Protein AF-A0A3D5L0U4-F1 (afdb_monomer_lite)

Foldseek 3Di:
DDDDDDDDDDDDDDDDDDDDDDDDDDDDDDDDDDDDDDDDDDDDDDDDDDDDDDDDDDDDDDDDDDDDDDDDDDDDDDDDDDDDDDDDDDDDDDDDDDDDDDDDDDYDDDYDDDDVCVVVVVVVVVVVVVVVVVVVVVVVPPPDPDDDDDDDDDDDDDDDDDDDDDDDDPDDDDDDDPDPPWDFPFAPDDDPDDDDPPDDRTDTDCPVVVVVVVVVVVVVVVVVVVVVVVVVVVVVVVVVVVVCVVVVVPPVSVVVVVVVVVVVVVVVVVVVVVVVVVVVVVVVVVVVVVVVVVQLVVLVVQLVVLVVQLVVLVVVLVVLVVVVVVVVVPDDDDDRPVVVSVVSNVVSVVSNVVSVVSNVVD

Radius of gyration: 84.46 Å; chains: 1; bounding box: 201×117×206 Å

Secondary structure (DSSP, 8-state):
----------------PPP-----------------------------------------------------------------------------------------------SHHHHHHHHHHHHHHHHHHHHHHHTT---------PPP-----------------S-------SSSSPPEEEE---TT----TT---EEE--HHHHHHHHHHHHHHHHHHHHHHHHHHHHHHHHHHHHHHHHTT--HHHHHHHHHHHHHHHHHHHHHHHHHHHHHHHHHHHHHHHHHHHHHHHHHHHHHHHHHHHHHHHHHHHHHHHHHHHHHTTS-S-----HHHHHHHHHHHHHHHHHHHHHHHT-

Sequence (362 aa):
MAEEHLPEEDDSRVNQDPATASENGSENAPAGNPAPDKKEEDRDSKAGAKEKAEDHLPEAEMDKENPETSSPETGIEISKVQDPLTDKTEAGEDPEKAERKKKETKRRKKKRRRRVARVIALLLVLCVAAYAWKTYQTRQNAVTVEYLPATAQTQDITTTDTFTGTIAAVDSQSVMSAVSGATVTEVDVAEGDMVEEGDVIAKLDTSDVEDSIKQLQLQMSTTAASNNLSIESAQANYDDLVNDIADGLNSTVNNALSSIGSAFQSLLQAQTNYNNEVLLNNDANSDTISSAISQVESAYQQTQSAAMQLQNAYDNKEDAIYQYEKNLKDDETYDFDSLSYDQQIASAQMSYDNAETAYNEA

pLDDT: mean 70.49, std 24.87, range [25.38, 97.19]

Structure (mmCIF, N/CA/C/O backbone):
data_AF-A0A3D5L0U4-F1
#
_entry.id   AF-A0A3D5L0U4-F1
#
loop_
_atom_site.group_PDB
_atom_site.id
_atom_site.type_symbol
_atom_site.label_atom_id
_atom_site.label_alt_id
_atom_site.label_comp_id
_atom_site.label_asym_id
_atom_site.label_entity_id
_atom_site.label_seq_id
_atom_site.pdbx_PDB_ins_code
_atom_site.Cartn_x
_atom_site.Cartn_y
_atom_site.Cartn_z
_atom_site.occupancy
_atom_site.B_iso_or_equiv
_atom_site.auth_seq_id
_atom_site.auth_comp_id
_atom_site.auth_asym_id
_atom_site.auth_atom_id
_atom_site.pdbx_PDB_model_num
ATOM 1 N N . MET A 1 1 ? -36.583 -48.853 1.342 1.00 47.31 1 MET A N 1
ATOM 2 C CA . MET A 1 1 ? -36.472 -49.740 0.158 1.00 47.31 1 MET A CA 1
ATOM 3 C C . MET A 1 1 ? -35.766 -48.992 -0.972 1.00 47.31 1 MET A C 1
ATOM 5 O O . MET A 1 1 ? -36.433 -48.343 -1.766 1.00 47.31 1 MET A O 1
ATOM 9 N N . ALA A 1 2 ? -34.441 -48.982 -1.056 1.00 44.56 2 ALA A N 1
ATOM 10 C CA . ALA A 1 2 ? -33.417 -49.464 -0.115 1.00 44.56 2 ALA A CA 1
ATOM 11 C C . ALA A 1 2 ? -32.323 -48.359 -0.013 1.00 44.56 2 ALA A C 1
ATOM 13 O O . ALA A 1 2 ? -32.275 -47.518 -0.907 1.00 44.56 2 ALA A O 1
ATOM 14 N N . GLU A 1 3 ? -31.538 -48.153 1.051 1.00 42.22 3 GLU A N 1
ATOM 15 C CA . GLU A 1 3 ? -31.072 -49.032 2.147 1.00 42.22 3 GLU A CA 1
ATOM 16 C C . GLU A 1 3 ? -29.936 -49.987 1.725 1.00 42.22 3 GLU A C 1
ATOM 18 O O . GLU A 1 3 ? -29.931 -50.442 0.586 1.00 42.22 3 GLU A O 1
ATOM 23 N N . GLU A 1 4 ? -28.988 -50.242 2.644 1.00 44.31 4 GLU A N 1
ATOM 24 C CA . GLU A 1 4 ? -27.653 -50.861 2.433 1.00 44.31 4 GLU A CA 1
ATOM 25 C C . GLU A 1 4 ? -26.639 -50.031 1.596 1.00 44.31 4 GLU A C 1
ATOM 27 O O . GLU A 1 4 ? -27.003 -49.394 0.614 1.00 44.31 4 GLU A O 1
ATOM 32 N N . HIS A 1 5 ? -25.336 -49.969 1.922 1.00 53.44 5 HIS A N 1
ATOM 33 C CA . HIS A 1 5 ? -24.593 -50.380 3.136 1.00 53.44 5 HIS A CA 1
ATOM 34 C C . HIS A 1 5 ? -23.292 -49.544 3.260 1.00 53.44 5 HIS A C 1
ATOM 36 O O . HIS A 1 5 ? -22.744 -49.130 2.237 1.00 53.44 5 HIS A O 1
ATOM 42 N N . LEU A 1 6 ? -22.761 -49.339 4.474 1.00 48.00 6 LEU A N 1
ATOM 43 C CA . LEU A 1 6 ? -21.368 -48.898 4.696 1.00 48.00 6 LEU A CA 1
ATOM 44 C C . LEU A 1 6 ? -20.501 -50.102 5.108 1.00 48.00 6 LEU A C 1
ATOM 46 O O . LEU A 1 6 ? -21.023 -51.004 5.757 1.00 48.00 6 LEU A O 1
ATOM 50 N N . PRO A 1 7 ? -19.188 -50.103 4.824 1.00 59.75 7 PRO A N 1
ATOM 51 C CA . PRO A 1 7 ? -18.205 -50.864 5.587 1.00 59.75 7 PRO A CA 1
ATOM 52 C C . PRO A 1 7 ? -17.598 -50.016 6.725 1.00 59.75 7 PRO A C 1
ATOM 54 O O . PRO A 1 7 ? -17.309 -48.833 6.535 1.00 59.75 7 PRO A O 1
ATOM 57 N N . GLU A 1 8 ? -17.381 -50.636 7.885 1.00 47.97 8 GLU A N 1
ATOM 58 C CA . GLU A 1 8 ? -16.616 -50.095 9.024 1.00 47.97 8 GLU A CA 1
ATOM 59 C C . GLU A 1 8 ? -15.200 -50.725 9.093 1.00 47.97 8 GLU A C 1
ATOM 61 O O . GLU A 1 8 ? -14.826 -51.501 8.212 1.00 47.97 8 GLU A O 1
ATOM 66 N N . GLU A 1 9 ? -14.460 -50.416 10.170 1.00 46.97 9 GLU A N 1
ATOM 67 C CA . GLU A 1 9 ? -13.147 -50.972 10.579 1.00 46.97 9 GLU A CA 1
ATOM 68 C C . GLU A 1 9 ? -11.916 -50.488 9.755 1.00 46.97 9 GLU A C 1
ATOM 70 O O . GLU A 1 9 ? -12.025 -50.117 8.588 1.00 46.97 9 GLU A O 1
ATOM 75 N N . ASP A 1 10 ? -10.701 -50.368 10.314 1.00 42.03 10 ASP A N 1
ATOM 76 C CA . ASP A 1 10 ? -10.188 -50.833 11.622 1.00 42.03 10 ASP A CA 1
ATOM 77 C C . ASP A 1 10 ? -9.279 -49.791 12.344 1.00 42.03 10 ASP A C 1
ATOM 79 O O . ASP A 1 10 ? -8.873 -48.771 11.783 1.00 42.03 10 ASP A O 1
ATOM 83 N N . ASP A 1 11 ? -8.991 -50.059 13.619 1.00 41.97 11 ASP A N 1
ATOM 84 C CA . ASP A 1 11 ? -8.330 -49.246 14.650 1.00 41.97 11 ASP A CA 1
ATOM 85 C C . ASP A 1 11 ? -6.783 -49.243 14.569 1.00 41.97 11 ASP A C 1
ATOM 87 O O . ASP A 1 11 ? -6.137 -50.288 14.476 1.00 41.97 11 ASP A O 1
ATOM 91 N N . SER A 1 12 ? -6.146 -48.072 14.732 1.00 41.09 12 SER A N 1
ATOM 92 C CA . SER A 1 12 ? -4.729 -48.012 15.132 1.00 41.09 12 SER A CA 1
ATOM 93 C C . SER A 1 12 ? -4.405 -46.818 16.043 1.00 41.09 12 SER A C 1
ATOM 95 O O . SER A 1 12 ? -4.288 -45.673 15.602 1.00 41.09 12 SER A O 1
ATOM 97 N N . ARG A 1 13 ? -4.207 -47.117 17.331 1.00 38.31 13 ARG A N 1
ATOM 98 C CA . ARG A 1 13 ? -3.875 -46.178 18.419 1.00 38.31 13 ARG A CA 1
ATOM 99 C C . ARG A 1 13 ? -2.493 -45.525 18.273 1.00 38.31 13 ARG A C 1
ATOM 101 O O . ARG A 1 13 ? -1.498 -46.233 18.136 1.00 38.31 13 ARG A O 1
ATOM 108 N N . VAL A 1 14 ? -2.408 -44.224 18.561 1.00 43.22 14 VAL A N 1
ATOM 109 C CA . VAL A 1 14 ? -1.256 -43.621 19.264 1.00 43.22 14 VAL A CA 1
ATOM 110 C C . VAL A 1 14 ? -1.798 -42.690 20.351 1.00 43.22 14 VAL A C 1
ATOM 112 O O . VAL A 1 14 ? -2.666 -41.868 20.078 1.00 43.22 14 VAL A O 1
ATOM 115 N N . ASN A 1 15 ? -1.302 -42.839 21.582 1.00 36.34 15 ASN A N 1
ATOM 116 C CA . ASN A 1 15 ? -1.723 -42.068 22.755 1.00 36.34 15 ASN A CA 1
ATOM 117 C C . ASN A 1 15 ? -0.558 -41.214 23.274 1.00 36.34 15 ASN A C 1
ATOM 119 O O . ASN A 1 15 ? 0.564 -41.719 23.364 1.00 36.34 15 ASN A O 1
ATOM 123 N N . GLN A 1 16 ? -0.821 -39.964 23.661 1.00 37.22 16 GLN A N 1
ATOM 124 C CA . GLN A 1 16 ? 0.048 -39.201 24.562 1.00 37.22 16 GLN A CA 1
ATOM 125 C C . GLN A 1 16 ? -0.745 -38.078 25.245 1.00 37.22 16 GLN A C 1
ATOM 127 O O . GLN A 1 16 ? -1.605 -37.451 24.629 1.00 37.22 16 GLN A O 1
ATOM 132 N N . ASP A 1 17 ? -0.500 -37.900 26.541 1.00 40.31 17 ASP A N 1
ATOM 133 C CA . ASP A 1 17 ? -1.486 -37.349 27.477 1.00 40.31 17 ASP A CA 1
ATOM 134 C C . ASP A 1 17 ? -1.364 -35.825 27.716 1.00 40.31 17 ASP A C 1
ATOM 136 O O . ASP A 1 17 ? -0.275 -35.257 27.583 1.00 40.31 17 ASP A O 1
ATOM 140 N N . PRO A 1 18 ? -2.454 -35.140 28.118 1.00 47.72 18 PRO A N 1
ATOM 141 C CA . PRO A 1 18 ? -2.420 -33.731 28.507 1.00 47.72 18 PRO A CA 1
ATOM 142 C C . PRO A 1 18 ? -1.922 -33.538 29.952 1.00 47.72 18 PRO A C 1
ATOM 144 O O . PRO A 1 18 ? -2.371 -34.220 30.874 1.00 47.72 18 PRO A O 1
ATOM 147 N N . ALA A 1 19 ? -1.054 -32.546 30.170 1.00 36.06 19 ALA A N 1
ATOM 148 C CA . ALA A 1 19 ? -0.626 -32.102 31.501 1.00 36.06 19 ALA A CA 1
ATOM 149 C C . ALA A 1 19 ? -1.391 -30.840 31.953 1.00 36.06 19 ALA A C 1
ATOM 151 O O . ALA A 1 19 ? -1.769 -30.005 31.132 1.00 36.06 19 ALA A O 1
ATOM 152 N N . THR A 1 20 ? -1.624 -30.703 33.260 1.00 37.00 20 THR A N 1
ATOM 153 C CA . THR A 1 20 ? -2.495 -29.682 33.875 1.00 37.00 20 THR A CA 1
ATOM 154 C C . THR A 1 20 ? -1.816 -28.978 35.062 1.00 37.00 20 THR A C 1
ATOM 156 O O . THR A 1 20 ? -0.781 -29.446 35.530 1.00 37.00 20 THR A O 1
ATOM 159 N N . ALA A 1 21 ? -2.463 -27.919 35.590 1.00 35.53 21 ALA A N 1
ATOM 160 C CA . ALA A 1 21 ? -2.143 -27.223 36.857 1.00 35.53 21 ALA A CA 1
ATOM 161 C C . ALA A 1 21 ? -0.827 -26.390 36.882 1.00 35.53 21 ALA A C 1
ATOM 163 O O . ALA A 1 21 ? 0.104 -26.677 36.141 1.00 35.53 21 ALA A O 1
ATOM 164 N N . SER A 1 22 ? -0.664 -25.340 37.709 1.00 31.95 22 SER A N 1
ATOM 165 C CA . SER A 1 22 ? -1.591 -24.532 38.544 1.00 31.95 22 SER A CA 1
ATOM 166 C C . SER A 1 22 ? -0.882 -23.212 38.963 1.00 31.95 22 SER A C 1
ATOM 168 O O . SER A 1 22 ? 0.236 -22.962 38.527 1.00 31.95 22 SER A O 1
ATOM 170 N N . GLU A 1 23 ? -1.511 -22.445 39.864 1.00 35.22 23 GLU A N 1
ATOM 171 C CA . GLU A 1 23 ? -1.044 -21.239 40.586 1.00 35.22 23 GLU A CA 1
ATOM 172 C C . GLU A 1 23 ? -1.161 -19.922 39.785 1.00 35.22 23 GLU A C 1
ATOM 174 O O . GLU A 1 23 ? -0.467 -19.720 38.797 1.00 35.22 23 GLU A O 1
ATOM 179 N N . ASN A 1 24 ? -2.119 -19.012 40.028 1.00 33.34 24 ASN A N 1
ATOM 180 C CA . ASN A 1 24 ? -2.795 -18.491 41.239 1.00 33.34 24 ASN A CA 1
ATOM 181 C C . ASN A 1 24 ? -1.965 -17.441 42.004 1.00 33.34 24 ASN A C 1
ATOM 183 O O . ASN A 1 24 ? -0.945 -17.757 42.606 1.00 33.34 24 ASN A O 1
ATOM 187 N N . GLY A 1 25 ? -2.449 -16.196 42.013 1.00 31.56 25 GLY A N 1
ATOM 188 C CA . GLY A 1 25 ? -1.843 -15.062 42.710 1.00 31.56 25 GLY A CA 1
ATOM 189 C C . GLY A 1 25 ? -2.821 -13.888 42.762 1.00 31.56 25 GLY A C 1
ATOM 190 O O . GLY A 1 25 ? -3.223 -13.370 41.724 1.00 31.56 25 GLY A O 1
ATOM 191 N N . SER A 1 26 ? -3.235 -13.501 43.968 1.00 32.81 26 SER A N 1
ATOM 192 C CA . SER A 1 26 ? -4.257 -12.478 44.215 1.00 32.81 26 SER A CA 1
ATOM 193 C C . SER A 1 26 ? -3.700 -11.314 45.027 1.00 32.81 26 SER A C 1
ATOM 195 O O . SER A 1 26 ? -3.088 -11.553 46.065 1.00 32.81 26 SER A O 1
ATOM 197 N N . GLU A 1 27 ? -4.029 -10.080 44.653 1.00 37.91 27 GLU A N 1
ATOM 198 C CA . GLU A 1 27 ? -3.932 -8.912 45.538 1.00 37.91 27 GLU A CA 1
ATOM 199 C C . GLU A 1 27 ? -5.064 -7.918 45.220 1.00 37.91 27 GLU A C 1
ATOM 201 O O . GLU A 1 27 ? -5.643 -7.968 44.133 1.00 37.91 27 GLU A O 1
ATOM 206 N N . ASN A 1 28 ? -5.482 -7.110 46.203 1.00 34.72 28 ASN A N 1
ATOM 207 C CA . ASN A 1 28 ? -6.853 -6.587 46.250 1.00 34.72 28 ASN A CA 1
ATOM 208 C C . ASN A 1 28 ? -6.974 -5.176 46.867 1.00 34.72 28 ASN A C 1
ATOM 210 O O . ASN A 1 28 ? -6.581 -4.986 48.016 1.00 34.72 28 ASN A O 1
ATOM 214 N N . ALA A 1 29 ? -7.668 -4.273 46.151 1.00 32.16 29 ALA A N 1
ATOM 215 C CA . ALA A 1 29 ? -8.272 -3.015 46.640 1.00 32.16 29 ALA A CA 1
ATOM 216 C C . ALA A 1 29 ? -7.294 -1.918 47.170 1.00 32.16 29 ALA A C 1
ATOM 218 O O . ALA A 1 29 ? -6.096 -2.175 47.280 1.00 32.16 29 ALA A O 1
ATOM 219 N N . PRO A 1 30 ? -7.754 -0.683 47.512 1.00 50.69 30 PRO A N 1
ATOM 220 C CA . PRO A 1 30 ? -9.106 -0.108 47.409 1.00 50.69 30 PRO A CA 1
ATOM 221 C C . PRO A 1 30 ? -9.201 1.230 46.621 1.00 50.69 30 PRO A C 1
ATOM 223 O O . PRO A 1 30 ? -8.249 1.689 45.999 1.00 50.69 30 PRO A O 1
ATOM 226 N N . ALA A 1 31 ? -10.396 1.836 46.626 1.00 33.94 31 ALA A N 1
ATOM 227 C CA . ALA A 1 31 ? -10.808 2.968 45.782 1.00 33.94 31 ALA A CA 1
ATOM 228 C C . ALA A 1 31 ? -10.547 4.384 46.359 1.00 33.94 31 ALA A C 1
ATOM 230 O O . ALA A 1 31 ? -10.272 4.552 47.546 1.00 33.94 31 ALA A O 1
ATOM 231 N N . GLY A 1 32 ? -10.748 5.414 45.519 1.00 30.28 32 GLY A N 1
ATOM 232 C CA . GLY A 1 32 ? -10.815 6.832 45.905 1.00 30.28 32 GLY A CA 1
ATOM 233 C C . GLY A 1 32 ? -11.612 7.685 44.898 1.00 30.28 32 GLY A C 1
ATOM 234 O O . GLY A 1 32 ? -11.304 7.688 43.713 1.00 30.28 32 GLY A O 1
ATOM 235 N N . ASN A 1 33 ? -12.638 8.394 45.380 1.00 32.31 33 ASN A N 1
ATOM 236 C CA . ASN A 1 33 ? -13.555 9.302 44.646 1.00 32.31 33 ASN A CA 1
ATOM 237 C C . ASN A 1 33 ? -13.309 10.767 45.146 1.00 32.31 33 ASN A C 1
ATOM 239 O O . ASN A 1 33 ? -12.522 10.894 46.090 1.00 32.31 33 ASN A O 1
ATOM 243 N N . PRO A 1 34 ? -13.961 11.868 44.674 1.00 51.59 34 PRO A N 1
ATOM 244 C CA . PRO A 1 34 ? -15.054 12.001 43.696 1.00 51.59 34 PRO A CA 1
ATOM 245 C C . PRO A 1 34 ? -14.894 13.146 42.648 1.00 51.59 34 PRO A C 1
ATOM 247 O O . PRO A 1 34 ? -13.840 13.766 42.522 1.00 51.59 34 PRO A O 1
ATOM 250 N N . ALA A 1 35 ? -15.973 13.435 41.903 1.00 36.41 35 ALA A N 1
ATOM 251 C CA . ALA A 1 35 ? -16.121 14.561 40.960 1.00 36.41 35 ALA A CA 1
ATOM 252 C C . ALA A 1 35 ? -16.311 15.944 41.647 1.00 36.41 35 ALA A C 1
ATOM 254 O O . ALA A 1 35 ? -16.377 16.014 42.878 1.00 36.41 35 ALA A O 1
ATOM 255 N N . PRO A 1 36 ? -16.439 17.049 40.872 1.00 50.09 36 PRO A N 1
ATOM 256 C CA . PRO A 1 36 ? -17.805 17.543 40.612 1.00 50.09 36 PRO A CA 1
ATOM 257 C C . PRO A 1 36 ? -18.075 18.187 39.224 1.00 50.09 36 PRO A C 1
ATOM 259 O O . PRO A 1 36 ? -17.379 19.096 38.787 1.00 50.09 36 PRO A O 1
ATOM 262 N N . ASP A 1 37 ? -19.163 17.745 38.583 1.00 37.16 37 ASP A N 1
ATOM 263 C CA . ASP A 1 37 ? -20.348 18.555 38.213 1.00 37.16 37 ASP A CA 1
ATOM 264 C C . ASP A 1 37 ? -20.164 20.063 37.851 1.00 37.16 37 ASP A C 1
ATOM 266 O O . ASP A 1 37 ? -19.914 20.878 38.744 1.00 37.16 37 ASP A O 1
ATOM 270 N N . LYS A 1 38 ? -20.425 20.468 36.581 1.00 34.91 38 LYS A N 1
ATOM 271 C CA . LYS A 1 38 ? -21.637 21.255 36.187 1.00 34.91 38 LYS A CA 1
ATOM 272 C C . LYS A 1 38 ? -21.722 21.776 34.730 1.00 34.91 38 LYS A C 1
ATOM 274 O O . LYS A 1 38 ? -20.756 22.310 34.196 1.00 34.91 38 LYS A O 1
ATOM 279 N N . LYS A 1 39 ? -22.986 21.821 34.263 1.00 32.09 39 LYS A N 1
ATOM 280 C CA . LYS A 1 39 ? -23.645 22.6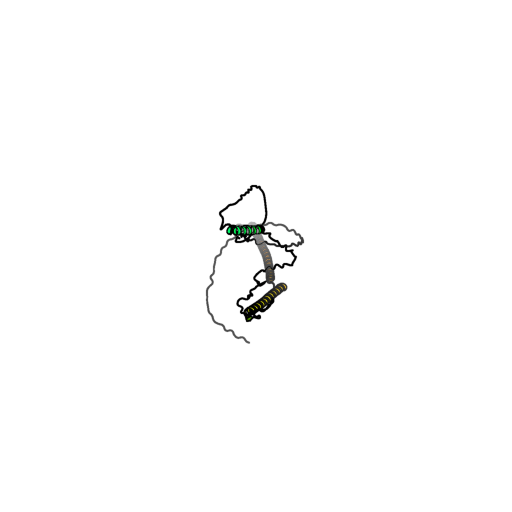97 33.255 1.00 32.09 39 LYS A CA 1
ATOM 281 C C . LYS A 1 39 ? -23.587 22.390 31.749 1.00 32.09 39 LYS A C 1
ATOM 283 O O . LYS A 1 39 ? -22.529 22.350 31.132 1.00 32.09 39 LYS A O 1
ATOM 288 N N . GLU A 1 40 ? -24.794 22.357 31.174 1.00 38.56 40 GLU A N 1
ATOM 289 C CA . GLU A 1 40 ? -25.095 22.572 29.755 1.00 38.56 40 GLU A CA 1
ATOM 290 C C . GLU A 1 40 ? -24.941 24.054 29.344 1.00 38.56 40 GLU A C 1
ATOM 292 O O . GLU A 1 40 ? -25.092 24.944 30.183 1.00 38.56 40 GLU A O 1
ATOM 297 N N . GLU A 1 41 ? -24.762 24.322 28.041 1.00 35.06 41 GLU A N 1
ATOM 298 C CA . GLU A 1 41 ? -25.546 25.343 27.313 1.00 35.06 41 GLU A CA 1
ATOM 299 C C . GLU A 1 41 ? -25.474 25.089 25.787 1.00 35.06 41 GLU A C 1
ATOM 301 O O . GLU A 1 41 ? -24.382 24.954 25.231 1.00 35.06 41 GLU A O 1
ATOM 306 N N . ASP A 1 42 ? -26.617 25.022 25.094 1.00 38.59 42 ASP A N 1
ATOM 307 C CA . ASP A 1 42 ? -26.688 24.822 23.636 1.00 38.59 42 ASP A CA 1
ATOM 308 C C . ASP A 1 42 ? -26.238 26.058 22.850 1.00 38.59 42 ASP A C 1
ATOM 310 O O . ASP A 1 42 ? -26.708 27.156 23.158 1.00 38.59 42 ASP A O 1
ATOM 314 N N . ARG A 1 43 ? -25.477 25.888 21.748 1.00 35.59 43 ARG A N 1
ATOM 315 C CA . ARG A 1 43 ? -25.467 26.840 20.608 1.00 35.59 43 ARG A CA 1
ATOM 316 C C . ARG A 1 43 ? -25.288 26.166 19.247 1.00 35.59 43 ARG A C 1
ATOM 318 O O . ARG A 1 43 ? -24.192 25.740 18.888 1.00 35.59 43 ARG A O 1
ATOM 325 N N . ASP A 1 44 ? -26.341 26.228 18.436 1.00 37.94 44 ASP A N 1
ATOM 326 C CA . ASP A 1 44 ? -26.232 26.199 16.976 1.00 37.94 44 ASP A CA 1
ATOM 327 C C . ASP A 1 44 ? -25.254 27.279 16.483 1.00 37.94 44 ASP A C 1
ATOM 329 O O . ASP A 1 44 ? -25.405 28.459 16.808 1.00 37.94 44 ASP A O 1
ATOM 333 N N . SER A 1 45 ? -24.323 26.923 15.594 1.00 32.16 45 SER A N 1
ATOM 334 C CA . SER A 1 45 ? -23.841 27.879 14.586 1.00 32.16 45 SER A CA 1
ATOM 335 C C . SER A 1 45 ? -23.293 27.188 13.335 1.00 32.16 45 SER A C 1
ATOM 337 O O . SER A 1 45 ? -22.293 26.478 13.340 1.00 32.16 45 SER A O 1
ATOM 339 N N . LYS A 1 46 ? -23.976 27.434 12.216 1.00 34.34 46 LYS A N 1
ATOM 340 C CA . LYS A 1 46 ? -23.626 26.953 10.879 1.00 34.34 46 LYS A CA 1
ATOM 341 C C . LYS A 1 46 ? -22.635 27.919 10.225 1.00 34.34 46 LYS A C 1
ATOM 343 O O . LYS A 1 46 ? -23.046 28.972 9.740 1.00 34.34 46 LYS A O 1
ATOM 348 N N . ALA A 1 47 ? -21.361 27.544 10.153 1.00 31.23 47 ALA A N 1
ATOM 349 C CA . ALA A 1 47 ? -20.336 28.276 9.409 1.00 31.23 47 ALA A CA 1
ATOM 350 C C . ALA A 1 47 ? -19.559 27.320 8.496 1.00 31.23 47 ALA A C 1
ATOM 352 O O . ALA A 1 47 ? -19.031 26.311 8.951 1.00 31.23 47 ALA A O 1
ATOM 353 N N . GLY A 1 48 ? -19.507 27.628 7.199 1.00 29.73 48 GLY A N 1
ATOM 354 C CA . GLY A 1 48 ? -18.699 26.891 6.231 1.00 29.73 48 GLY A CA 1
ATOM 355 C C . GLY A 1 48 ? -17.498 27.721 5.797 1.00 29.73 48 GLY A C 1
ATOM 356 O O . GLY A 1 48 ? -17.664 28.879 5.416 1.00 29.73 48 GLY A O 1
ATOM 357 N N . ALA A 1 49 ? -16.315 27.114 5.794 1.00 31.83 49 ALA A N 1
ATOM 358 C CA . ALA A 1 49 ? -15.114 27.657 5.175 1.00 31.83 49 ALA A CA 1
ATOM 359 C C . ALA A 1 49 ? -14.556 26.627 4.185 1.00 31.83 49 ALA A C 1
ATOM 361 O O . ALA A 1 49 ? -14.498 25.436 4.486 1.00 31.83 49 ALA A O 1
ATOM 362 N N . LYS A 1 50 ? -14.165 27.084 2.992 1.00 35.91 50 LYS A N 1
ATOM 363 C CA . LYS A 1 50 ? -13.269 26.323 2.115 1.00 35.91 50 LYS A CA 1
ATOM 364 C C . LYS A 1 50 ? -11.850 26.732 2.468 1.00 35.91 50 LYS A C 1
ATOM 366 O O . LYS A 1 50 ? -11.556 27.923 2.408 1.00 35.91 50 LYS A O 1
ATOM 371 N N . GLU A 1 51 ? -10.980 25.767 2.715 1.00 32.16 51 GLU A N 1
ATOM 372 C CA . GLU A 1 51 ? -9.545 26.006 2.817 1.00 32.16 51 GLU A CA 1
ATOM 373 C C . GLU A 1 51 ? -8.809 25.078 1.846 1.00 32.16 51 GLU A C 1
ATOM 375 O O . GLU A 1 51 ? -9.180 23.916 1.674 1.00 32.16 51 GLU A O 1
ATOM 380 N N . LYS A 1 52 ? -7.819 25.628 1.138 1.00 32.97 52 LYS A N 1
ATOM 381 C CA . LYS A 1 52 ? -6.900 24.855 0.302 1.00 32.97 52 LYS A CA 1
ATOM 382 C C . LYS A 1 52 ? -5.797 24.316 1.208 1.00 32.97 52 LYS A C 1
ATOM 384 O O . LYS A 1 52 ? -5.057 25.116 1.769 1.00 32.97 52 LYS A O 1
ATOM 389 N N . ALA A 1 53 ? -5.628 23.000 1.256 1.00 30.88 53 ALA A N 1
ATOM 390 C CA . ALA A 1 53 ? -4.341 22.422 1.616 1.00 30.88 53 ALA A CA 1
ATOM 391 C C . ALA A 1 53 ? -3.474 22.353 0.349 1.00 30.88 53 ALA A C 1
ATOM 393 O O . ALA A 1 53 ? -3.811 21.642 -0.597 1.00 30.88 53 ALA A O 1
ATOM 394 N N . GLU A 1 54 ? -2.384 23.115 0.321 1.00 33.91 54 GLU A N 1
ATOM 395 C CA . GLU A 1 54 ? -1.267 22.909 -0.606 1.00 33.91 54 GLU A CA 1
ATOM 396 C C . GLU A 1 54 ? -0.072 22.446 0.229 1.00 33.91 54 GLU A C 1
ATOM 398 O O . GLU A 1 54 ? 0.721 23.255 0.705 1.00 33.91 54 GLU A O 1
ATOM 403 N N . ASP A 1 55 ? 0.015 21.132 0.455 1.00 31.53 55 ASP A N 1
ATOM 404 C CA . ASP A 1 55 ? 1.178 20.519 1.095 1.00 31.53 55 ASP A CA 1
ATOM 405 C C . ASP A 1 55 ? 2.405 20.638 0.187 1.00 31.53 55 ASP A C 1
ATOM 407 O O . ASP A 1 55 ? 2.359 20.284 -0.994 1.00 31.53 55 ASP A O 1
ATOM 411 N N . HIS A 1 56 ? 3.522 21.084 0.760 1.00 31.34 56 HIS A N 1
ATOM 412 C CA . HIS A 1 56 ? 4.867 20.937 0.206 1.00 31.34 56 HIS A CA 1
ATOM 413 C C . HIS A 1 56 ? 5.793 20.473 1.334 1.00 31.34 56 HIS A C 1
ATOM 415 O O . HIS A 1 56 ? 6.243 21.276 2.153 1.00 31.34 56 HIS A O 1
ATOM 421 N N . LEU A 1 57 ? 6.081 19.169 1.376 1.00 35.03 57 LEU A N 1
ATOM 422 C CA . LEU A 1 57 ? 7.178 18.643 2.186 1.00 35.03 57 LEU A CA 1
ATOM 423 C C . LEU A 1 57 ? 8.518 18.897 1.460 1.00 35.03 57 LEU A C 1
ATOM 425 O O . LEU A 1 57 ? 8.563 18.805 0.231 1.00 35.03 57 LEU A O 1
ATOM 429 N N . PRO A 1 58 ? 9.603 19.214 2.187 1.00 44.47 58 PRO A N 1
ATOM 430 C CA . PRO A 1 58 ? 10.936 19.384 1.615 1.00 44.47 58 PRO A CA 1
ATOM 431 C C . PRO A 1 58 ? 11.704 18.056 1.567 1.00 44.47 58 PRO A C 1
ATOM 433 O O . PRO A 1 58 ? 11.582 17.244 2.483 1.00 44.47 58 PRO A O 1
ATOM 436 N N . GLU A 1 59 ? 12.579 17.869 0.575 1.00 30.00 59 GLU A N 1
ATOM 437 C CA . GLU A 1 59 ? 13.572 16.786 0.608 1.00 30.00 59 GLU A CA 1
ATOM 438 C C . GLU A 1 59 ? 14.840 17.106 -0.214 1.00 30.00 59 GLU A C 1
ATOM 440 O O . GLU A 1 59 ? 14.800 17.908 -1.147 1.00 30.00 59 GLU A O 1
ATOM 445 N N . ALA A 1 60 ? 15.946 16.444 0.150 1.00 32.31 60 ALA A N 1
ATOM 446 C CA . ALA A 1 60 ? 17.242 16.366 -0.543 1.00 32.31 60 ALA A CA 1
ATOM 447 C C . ALA A 1 60 ? 18.099 17.650 -0.717 1.00 32.31 60 ALA A C 1
ATOM 449 O O . ALA A 1 60 ? 18.192 18.230 -1.799 1.00 32.31 60 ALA A O 1
ATOM 450 N N . GLU A 1 61 ? 18.911 17.958 0.302 1.00 32.09 61 GLU A N 1
ATOM 451 C CA . GLU A 1 61 ? 20.317 18.335 0.063 1.00 32.09 61 GLU A CA 1
ATOM 452 C C . GLU A 1 61 ? 21.150 17.052 -0.146 1.00 32.09 61 GLU A C 1
ATOM 454 O O . GLU A 1 61 ? 20.975 16.110 0.626 1.00 32.09 61 GLU A O 1
ATOM 459 N N . MET A 1 62 ? 22.081 17.017 -1.113 1.00 32.59 62 MET A N 1
ATOM 460 C CA . MET A 1 62 ? 23.492 16.660 -0.844 1.00 32.59 62 MET A CA 1
ATOM 461 C C . MET A 1 62 ? 24.426 16.995 -2.026 1.00 32.59 62 MET A C 1
ATOM 463 O O . MET A 1 62 ? 24.003 17.121 -3.176 1.00 32.59 62 MET A O 1
ATOM 467 N N . ASP A 1 63 ? 25.707 17.152 -1.701 1.00 30.33 63 ASP A N 1
ATOM 468 C CA . ASP A 1 63 ? 26.805 17.698 -2.498 1.00 30.33 63 ASP A CA 1
ATOM 469 C C . ASP A 1 63 ? 27.138 17.007 -3.831 1.00 30.33 63 ASP A C 1
ATOM 471 O O . ASP A 1 63 ? 26.996 15.795 -4.009 1.00 30.33 63 ASP A O 1
ATOM 475 N N . LYS A 1 64 ? 27.788 17.784 -4.711 1.00 32.97 64 LYS A N 1
ATOM 476 C CA . LYS A 1 64 ? 28.889 17.288 -5.551 1.00 32.97 64 LYS A CA 1
ATOM 477 C C . LYS A 1 64 ? 30.067 18.257 -5.510 1.00 32.97 64 LYS A C 1
ATOM 479 O O . LYS A 1 64 ? 29.910 19.446 -5.777 1.00 32.97 64 LYS A O 1
ATOM 484 N N . GLU A 1 65 ? 31.239 17.727 -5.180 1.00 32.22 65 GLU A N 1
ATOM 485 C CA . GLU A 1 65 ? 32.493 18.476 -5.118 1.00 32.22 65 GLU A CA 1
ATOM 486 C C . GLU A 1 65 ? 32.988 18.923 -6.503 1.00 32.22 65 GLU A C 1
ATOM 488 O O . GLU A 1 65 ? 32.712 18.299 -7.528 1.00 32.22 65 GLU A O 1
ATOM 493 N N . ASN A 1 66 ? 33.800 19.979 -6.497 1.00 34.66 66 ASN A N 1
ATOM 494 C CA . ASN A 1 66 ? 34.706 20.350 -7.581 1.00 34.66 66 ASN A CA 1
ATOM 495 C C . ASN A 1 66 ? 36.141 20.089 -7.105 1.00 34.66 66 ASN A C 1
ATOM 497 O O . ASN A 1 66 ? 36.530 20.633 -6.067 1.00 34.66 66 ASN A O 1
ATOM 501 N N . PRO A 1 67 ? 36.939 19.331 -7.869 1.00 39.19 67 PRO A N 1
ATOM 502 C CA . PRO A 1 67 ? 38.234 19.900 -8.247 1.00 39.19 67 PRO A CA 1
ATOM 503 C C . PRO A 1 67 ? 38.702 19.527 -9.665 1.00 39.19 67 PRO A C 1
ATOM 505 O O . PRO A 1 67 ? 38.701 18.359 -10.024 1.00 39.19 67 PRO A O 1
ATOM 508 N N . GLU A 1 68 ? 39.219 20.515 -10.404 1.00 30.50 68 GLU A N 1
ATOM 509 C CA . GLU A 1 68 ? 40.459 20.454 -11.215 1.00 30.50 68 GLU A CA 1
ATOM 510 C C . GLU A 1 68 ? 40.773 21.889 -11.713 1.00 30.50 68 GLU A C 1
ATOM 512 O O . GLU A 1 68 ? 40.010 22.495 -12.457 1.00 30.50 68 GLU A O 1
ATOM 517 N N . THR A 1 69 ? 41.673 22.624 -11.046 1.00 30.12 69 THR A N 1
ATOM 518 C CA . THR A 1 69 ? 43.125 22.769 -11.328 1.00 30.12 69 THR A CA 1
ATOM 519 C C . THR A 1 69 ? 43.478 23.456 -12.652 1.00 30.12 69 THR A C 1
ATOM 521 O O . THR A 1 69 ? 43.046 23.051 -13.724 1.00 30.12 69 THR A O 1
ATOM 524 N N . SER A 1 70 ? 44.339 24.476 -12.576 1.00 27.23 70 SER A N 1
ATOM 525 C CA . SER A 1 70 ? 44.709 25.353 -13.695 1.00 27.23 70 SER A CA 1
ATOM 526 C C . SER A 1 70 ? 46.216 25.356 -13.982 1.00 27.23 70 SER A C 1
ATOM 528 O O . SER A 1 70 ? 46.987 25.665 -13.070 1.00 27.23 70 SER A O 1
ATOM 530 N N . SER A 1 71 ? 46.596 25.195 -15.260 1.00 28.81 71 SER A N 1
ATOM 531 C CA . SER A 1 71 ? 47.961 25.410 -15.803 1.00 28.81 71 SER A CA 1
ATOM 532 C C . SER A 1 71 ? 49.036 24.409 -15.305 1.00 28.81 71 SER A C 1
ATOM 534 O O . SER A 1 71 ? 48.778 23.702 -14.331 1.00 28.81 71 SER A O 1
ATOM 536 N N . PRO A 1 72 ? 50.246 24.323 -15.920 1.00 40.31 72 PRO A N 1
ATOM 537 C CA . PRO A 1 72 ? 50.816 25.183 -16.976 1.00 40.31 72 PRO A CA 1
ATOM 538 C C . PRO A 1 72 ? 51.465 24.451 -18.182 1.00 40.31 72 PRO A C 1
ATOM 540 O O . PRO A 1 72 ? 51.659 23.244 -18.143 1.00 40.31 72 PRO A O 1
ATOM 543 N N . GLU A 1 73 ? 51.920 25.245 -19.171 1.00 29.42 73 GLU A N 1
ATOM 544 C CA . GLU A 1 73 ? 53.055 24.959 -20.093 1.00 29.42 73 GLU A CA 1
ATOM 545 C C . GLU A 1 73 ? 52.955 23.725 -21.038 1.00 29.42 73 GLU A C 1
ATOM 547 O O . GLU A 1 73 ? 52.111 22.858 -20.880 1.00 29.42 73 GLU A O 1
ATOM 552 N N . THR A 1 74 ? 53.737 23.581 -22.119 1.00 30.02 74 THR A N 1
ATOM 553 C CA . THR A 1 74 ? 54.681 24.472 -22.836 1.00 30.02 74 THR A CA 1
ATOM 554 C C . THR A 1 74 ? 54.528 24.234 -24.351 1.00 30.02 74 THR A C 1
ATOM 556 O O . THR A 1 74 ? 54.195 23.129 -24.770 1.00 30.02 74 THR A O 1
ATOM 559 N N . GLY A 1 75 ? 54.848 25.222 -25.196 1.00 25.38 75 GLY A N 1
ATOM 560 C CA . GLY A 1 75 ? 54.953 25.033 -26.653 1.00 25.38 75 GLY A CA 1
ATOM 561 C C . GLY A 1 75 ? 56.110 25.845 -27.230 1.00 25.38 75 GLY A C 1
ATOM 562 O O . GLY A 1 75 ? 56.019 27.069 -27.284 1.00 25.38 75 GLY A O 1
ATOM 563 N N . ILE A 1 76 ? 57.213 25.183 -27.602 1.00 30.58 76 ILE A N 1
ATOM 564 C CA . ILE A 1 76 ? 58.482 25.831 -27.973 1.00 30.58 76 ILE A CA 1
ATOM 565 C C . ILE A 1 76 ? 59.157 25.096 -29.150 1.00 30.58 76 ILE A C 1
ATOM 567 O O . ILE A 1 76 ? 59.527 23.934 -29.023 1.00 30.58 76 ILE A O 1
ATOM 571 N N . GLU A 1 77 ? 59.383 25.853 -30.235 1.00 30.86 77 GLU A N 1
ATOM 572 C CA . GLU A 1 77 ? 60.401 25.654 -31.291 1.00 30.86 77 GLU A CA 1
ATOM 573 C C . GLU A 1 77 ? 60.288 24.442 -32.268 1.00 30.86 77 GLU A C 1
ATOM 575 O O . GLU A 1 77 ? 59.520 23.513 -32.055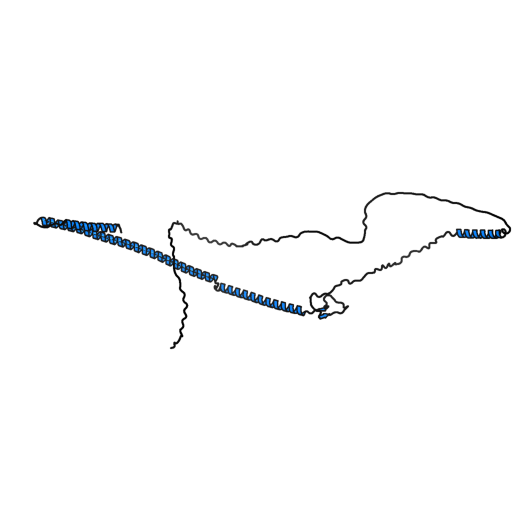 1.00 30.86 77 GLU A O 1
ATOM 580 N N . ILE A 1 78 ? 60.978 24.417 -33.429 1.00 34.53 78 ILE A N 1
ATOM 581 C CA . ILE A 1 78 ? 62.043 25.320 -33.938 1.00 34.53 78 ILE A CA 1
ATOM 582 C C . ILE A 1 78 ? 61.975 25.567 -35.464 1.00 34.53 78 ILE A C 1
ATOM 584 O O . ILE A 1 78 ? 61.748 24.630 -36.220 1.00 34.53 78 ILE A O 1
ATOM 588 N N . SER A 1 79 ? 62.464 26.750 -35.886 1.00 27.34 79 SER A N 1
ATOM 589 C CA . SER A 1 79 ? 63.219 27.004 -37.145 1.00 27.34 79 SER A CA 1
ATOM 590 C C . SER A 1 79 ? 62.459 26.985 -38.501 1.00 27.34 79 SER A C 1
ATOM 592 O O . SER A 1 79 ? 61.591 26.157 -38.718 1.00 27.34 79 SER A O 1
ATOM 594 N N . LYS A 1 80 ? 62.792 27.823 -39.508 1.00 29.55 80 LYS A N 1
ATOM 595 C CA . LYS A 1 80 ? 63.839 28.876 -39.637 1.00 29.55 80 LYS A CA 1
ATOM 596 C C . LYS A 1 80 ? 63.607 29.779 -40.873 1.00 29.55 80 LYS A C 1
ATOM 598 O O . LYS A 1 80 ? 62.954 29.316 -41.797 1.00 29.55 80 LYS A O 1
ATOM 603 N N . VAL A 1 81 ? 64.313 30.931 -40.935 1.00 31.50 81 VAL A N 1
ATOM 604 C CA . VAL A 1 81 ? 64.600 31.769 -42.144 1.00 31.50 81 VAL A CA 1
ATOM 605 C C . VAL A 1 81 ? 63.363 32.507 -42.712 1.00 31.50 81 VAL A C 1
ATOM 607 O O . VAL A 1 81 ? 62.363 31.866 -42.993 1.00 31.50 81 VAL A O 1
ATOM 610 N N . GLN A 1 82 ? 63.314 33.829 -42.958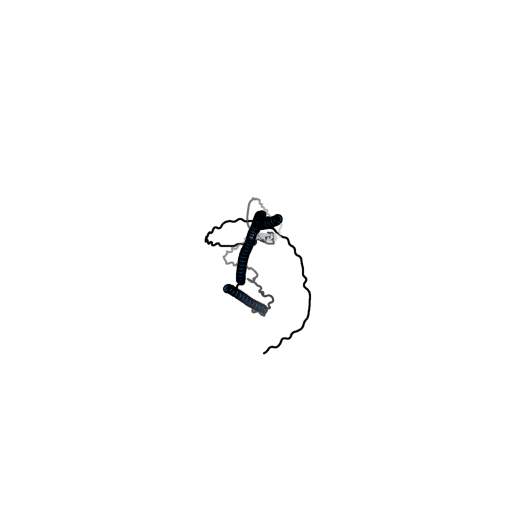 1.00 30.25 82 GLN A N 1
ATOM 611 C CA . GLN A 1 82 ? 64.194 35.015 -42.754 1.00 30.25 82 GLN A CA 1
ATOM 612 C C . GLN A 1 82 ? 63.252 36.271 -42.867 1.00 30.25 82 GLN A C 1
ATOM 614 O O . GLN A 1 82 ? 62.042 36.127 -42.732 1.00 30.25 82 GLN A O 1
ATOM 619 N N . ASP A 1 83 ? 63.686 37.466 -43.284 1.00 31.20 83 ASP A N 1
ATOM 620 C CA . ASP A 1 83 ? 64.188 38.574 -42.439 1.00 31.20 83 ASP A CA 1
ATOM 621 C C . ASP A 1 83 ? 63.959 39.921 -43.213 1.00 31.20 83 ASP A C 1
ATOM 623 O O . ASP A 1 83 ? 63.291 39.879 -44.251 1.00 31.20 83 ASP A O 1
ATOM 627 N N . PRO A 1 84 ? 64.340 41.135 -42.753 1.00 40.72 84 PRO A N 1
ATOM 628 C CA . PRO A 1 84 ? 63.316 42.096 -42.324 1.00 40.72 84 PRO A CA 1
ATOM 629 C C . PRO A 1 84 ? 63.421 43.495 -42.974 1.00 40.72 84 PRO A C 1
ATOM 631 O O . PRO A 1 84 ? 64.396 43.800 -43.657 1.00 40.72 84 PRO A O 1
ATOM 634 N N . LEU A 1 85 ? 62.471 44.401 -42.672 1.00 29.55 85 LEU A N 1
ATOM 635 C CA . LEU A 1 85 ? 62.729 45.853 -42.711 1.00 29.55 85 LEU A CA 1
ATOM 636 C C . LEU A 1 85 ? 61.709 46.700 -41.911 1.00 29.55 85 LEU A C 1
ATOM 638 O O . LEU A 1 85 ? 60.571 46.868 -42.338 1.00 29.55 85 LEU A O 1
ATOM 642 N N . THR A 1 86 ? 62.145 47.331 -40.813 1.00 28.88 86 THR A N 1
ATOM 643 C CA . THR A 1 86 ? 61.528 48.559 -40.260 1.00 28.88 86 THR A CA 1
ATOM 644 C C . THR A 1 86 ? 62.602 49.467 -39.658 1.00 28.88 86 THR A C 1
ATOM 646 O O . THR A 1 86 ? 63.422 49.013 -38.864 1.00 28.88 86 THR A O 1
ATOM 649 N N . ASP A 1 87 ? 62.579 50.742 -40.040 1.00 29.69 87 ASP A N 1
ATOM 650 C CA . ASP A 1 87 ? 63.531 51.803 -39.675 1.00 29.69 87 ASP A CA 1
ATOM 651 C C . ASP A 1 87 ? 63.287 52.402 -38.272 1.00 29.69 87 ASP A C 1
ATOM 653 O O . ASP A 1 87 ? 62.125 52.552 -37.875 1.00 29.69 87 ASP A O 1
ATOM 657 N N . LYS A 1 88 ? 64.369 52.808 -37.570 1.00 29.92 88 LYS A N 1
ATOM 658 C CA . LYS A 1 88 ? 64.398 54.059 -36.774 1.00 29.92 88 LYS A CA 1
ATOM 659 C C . LYS A 1 88 ? 65.780 54.518 -36.247 1.00 29.92 88 LYS A C 1
ATOM 661 O O . LYS A 1 88 ? 66.560 53.734 -35.714 1.00 29.92 88 LYS A O 1
ATOM 666 N N . THR A 1 89 ? 65.930 55.852 -36.234 1.00 27.80 89 THR A N 1
ATOM 667 C CA . THR A 1 89 ? 66.709 56.738 -35.318 1.00 27.80 89 THR A CA 1
ATOM 668 C C . THR A 1 89 ? 68.253 56.882 -35.398 1.00 27.80 89 THR A C 1
ATOM 670 O O . THR A 1 89 ? 68.996 56.133 -34.782 1.00 27.80 89 THR A O 1
ATOM 673 N N . GLU A 1 90 ? 68.656 58.018 -36.002 1.00 35.84 90 GLU A N 1
ATOM 674 C CA . GLU A 1 90 ? 69.542 59.102 -35.477 1.00 35.84 90 GLU A CA 1
ATOM 675 C C . GLU A 1 90 ? 71.108 59.099 -35.538 1.00 35.84 90 GLU A C 1
ATOM 677 O O . GLU A 1 90 ? 71.794 58.267 -34.963 1.00 35.84 90 GLU A O 1
ATOM 682 N N . ALA A 1 91 ? 71.617 60.216 -36.113 1.00 31.23 91 ALA A N 1
ATOM 683 C CA . ALA A 1 91 ? 72.801 61.051 -35.768 1.00 31.23 91 ALA A CA 1
ATOM 684 C C . ALA A 1 91 ? 74.288 60.666 -36.083 1.00 31.23 91 ALA A C 1
ATOM 686 O O . ALA A 1 91 ? 74.873 59.818 -35.423 1.00 31.23 91 ALA A O 1
ATOM 687 N N . GLY A 1 92 ? 74.970 61.502 -36.910 1.00 33.06 92 GLY A N 1
ATOM 688 C CA . GLY A 1 92 ? 76.260 62.150 -36.520 1.00 33.06 92 GLY A CA 1
ATOM 689 C C . GLY A 1 92 ? 77.564 62.038 -37.375 1.00 33.06 92 GLY A C 1
ATOM 690 O O . GLY A 1 92 ? 78.250 61.029 -37.299 1.00 33.06 92 GLY A O 1
ATOM 691 N N . GLU A 1 93 ? 77.992 63.160 -37.998 1.00 34.69 93 GLU A N 1
ATOM 692 C CA . GLU A 1 93 ? 79.401 63.645 -38.245 1.00 34.69 93 GLU A CA 1
ATOM 693 C C . GLU A 1 93 ? 80.363 63.000 -39.326 1.00 34.69 93 GLU A C 1
ATOM 695 O O . GLU A 1 93 ? 79.979 62.070 -40.026 1.00 34.69 93 GLU A O 1
ATOM 700 N N . ASP A 1 94 ? 81.559 63.610 -39.575 1.00 39.59 94 ASP A N 1
ATOM 701 C CA . ASP A 1 94 ? 82.505 63.493 -40.760 1.00 39.59 94 ASP A CA 1
ATOM 702 C C . ASP A 1 94 ? 84.005 63.814 -40.311 1.00 39.59 94 ASP A C 1
ATOM 704 O O . ASP A 1 94 ? 84.224 63.617 -39.111 1.00 39.59 94 ASP A O 1
ATOM 708 N N . PRO A 1 95 ? 85.078 64.329 -41.030 1.00 50.22 95 PRO A N 1
ATOM 709 C CA . PRO A 1 95 ? 85.375 64.613 -42.467 1.00 50.22 95 PRO A CA 1
ATOM 710 C C . PRO A 1 95 ? 86.841 64.452 -43.059 1.00 50.22 95 PRO A C 1
ATOM 712 O O . PRO A 1 95 ? 87.859 64.398 -42.353 1.00 50.22 95 PRO A O 1
ATOM 715 N N . GLU A 1 96 ? 86.950 64.641 -44.402 1.00 40.91 96 GLU A N 1
ATOM 716 C CA . GLU A 1 96 ? 88.036 65.366 -45.162 1.00 40.91 96 GLU A CA 1
ATOM 717 C C . GLU A 1 96 ? 89.340 64.635 -45.685 1.00 40.91 96 GLU A C 1
ATOM 719 O O . GLU A 1 96 ? 89.733 63.596 -45.163 1.00 40.91 96 GLU A O 1
ATOM 724 N N . LYS A 1 97 ? 90.083 65.294 -46.632 1.00 38.25 97 LYS A N 1
ATOM 725 C CA . LYS A 1 97 ? 91.534 65.160 -47.074 1.00 38.25 97 LYS A CA 1
ATOM 726 C C . LYS A 1 97 ? 91.863 64.257 -48.321 1.00 38.25 97 LYS A C 1
ATOM 728 O O . LYS A 1 97 ? 91.126 63.320 -48.576 1.00 38.25 97 LYS A O 1
ATOM 733 N N . ALA A 1 98 ? 92.951 64.380 -49.140 1.00 41.16 98 ALA A N 1
ATOM 734 C CA . ALA A 1 98 ? 93.814 65.506 -49.623 1.00 41.16 98 ALA A CA 1
ATOM 735 C C . ALA A 1 98 ? 94.849 65.155 -50.785 1.00 41.16 98 ALA A C 1
ATOM 737 O O . ALA A 1 98 ? 95.376 64.052 -50.841 1.00 41.16 98 ALA A O 1
ATOM 738 N N . GLU A 1 99 ? 95.254 66.159 -51.609 1.00 42.53 99 GLU A N 1
ATOM 739 C CA . GLU A 1 99 ? 96.542 66.357 -52.388 1.00 42.53 99 GLU A CA 1
ATOM 740 C C . GLU A 1 99 ? 96.938 65.689 -53.771 1.00 42.53 99 GLU A C 1
ATOM 742 O O . GLU A 1 99 ? 96.240 64.826 -54.288 1.00 42.53 99 GLU A O 1
ATOM 747 N N . ARG A 1 100 ? 97.993 66.221 -54.477 1.00 40.91 100 ARG A N 1
ATOM 748 C CA . ARG A 1 100 ? 98.274 66.167 -55.967 1.00 40.91 100 ARG A CA 1
ATOM 749 C C . ARG A 1 100 ? 99.801 66.245 -56.370 1.00 40.91 100 ARG A C 1
ATOM 751 O O . ARG A 1 100 ? 100.565 66.751 -55.560 1.00 40.91 100 ARG A O 1
ATOM 758 N N . LYS A 1 101 ? 100.293 65.858 -57.594 1.00 38.72 101 LYS A N 1
ATOM 759 C CA . LYS A 1 101 ? 101.710 66.079 -58.144 1.00 38.72 101 LYS A CA 1
ATOM 760 C C . LYS A 1 101 ? 101.911 65.917 -59.709 1.00 38.72 101 LYS A C 1
ATOM 762 O O . LYS A 1 101 ? 100.914 65.653 -60.374 1.00 38.72 101 LYS A O 1
ATOM 767 N N . LYS A 1 102 ? 103.125 66.156 -60.317 1.00 35.38 102 LYS A N 1
ATOM 768 C CA . LYS A 1 102 ? 103.500 66.149 -61.804 1.00 35.38 102 LYS A CA 1
ATOM 769 C C . LYS A 1 102 ? 105.054 66.095 -62.153 1.00 35.38 102 LYS A C 1
ATOM 771 O O . LYS A 1 102 ? 105.825 66.302 -61.224 1.00 35.38 102 LYS A O 1
ATOM 776 N N . LYS A 1 103 ? 105.471 65.967 -63.467 1.00 36.25 103 LYS A N 1
ATOM 777 C CA . LYS A 1 103 ? 106.821 66.140 -64.202 1.00 36.25 103 LYS A CA 1
ATOM 778 C C . LYS A 1 103 ? 107.648 64.873 -64.660 1.00 36.25 103 LYS A C 1
ATOM 780 O O . LYS A 1 103 ? 107.438 63.840 -64.052 1.00 36.25 103 LYS A O 1
ATOM 785 N N . GLU A 1 104 ? 108.624 64.814 -65.634 1.00 36.31 104 GLU A N 1
ATOM 786 C CA . GLU A 1 104 ? 109.024 65.545 -66.909 1.00 36.31 104 GLU A CA 1
ATOM 787 C C . GLU A 1 104 ? 110.190 64.843 -67.771 1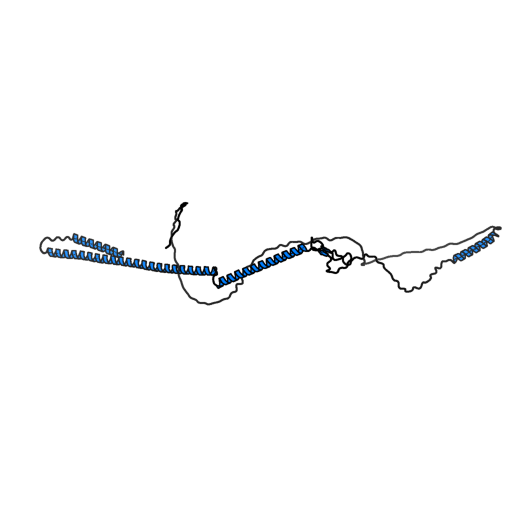.00 36.31 104 GLU A C 1
ATOM 789 O O . GLU A 1 104 ? 110.187 63.620 -67.834 1.00 36.31 104 GLU A O 1
ATOM 794 N N . THR A 1 105 ? 111.187 65.552 -68.407 1.00 40.03 105 THR A N 1
ATOM 795 C CA . THR A 1 105 ? 112.478 65.124 -69.133 1.00 40.03 105 THR A CA 1
ATOM 796 C C . THR A 1 105 ? 112.572 64.980 -70.709 1.00 40.03 105 THR A C 1
ATOM 798 O O . THR A 1 105 ? 111.530 64.925 -71.356 1.00 40.03 105 THR A O 1
ATOM 801 N N . LYS A 1 106 ? 113.795 65.037 -71.362 1.00 36.88 106 LYS A N 1
ATOM 802 C CA . LYS A 1 106 ? 114.107 65.009 -72.865 1.00 36.88 106 LYS A CA 1
ATOM 803 C C . LYS A 1 106 ? 115.616 64.747 -73.335 1.00 36.88 106 LYS A C 1
ATOM 805 O O . LYS A 1 106 ? 116.512 65.135 -72.596 1.00 36.88 106 LYS A O 1
ATOM 810 N N . ARG A 1 107 ? 115.882 64.369 -74.641 1.00 32.06 107 ARG A N 1
ATOM 811 C CA . ARG A 1 107 ? 117.129 64.490 -75.560 1.00 32.06 107 ARG A CA 1
ATOM 812 C C . ARG A 1 107 ? 118.246 63.365 -75.606 1.00 32.06 107 ARG A C 1
ATOM 814 O O . ARG A 1 107 ? 118.266 62.575 -74.684 1.00 32.06 107 ARG A O 1
ATOM 821 N N . ARG A 1 108 ? 119.276 63.244 -76.526 1.00 32.06 108 ARG A N 1
ATOM 822 C CA . ARG A 1 108 ? 119.543 63.456 -78.023 1.00 32.06 108 ARG A CA 1
ATOM 823 C C . ARG A 1 108 ? 121.063 63.218 -78.464 1.00 32.06 108 ARG A C 1
ATOM 825 O O . ARG A 1 108 ? 121.934 63.716 -77.763 1.00 32.06 108 ARG A O 1
ATOM 832 N N . LYS A 1 109 ? 121.384 62.739 -79.710 1.00 40.34 109 LYS A N 1
ATOM 833 C CA . LYS A 1 109 ? 122.719 62.724 -80.481 1.00 40.34 109 LYS A CA 1
ATOM 834 C C . LYS A 1 109 ? 123.717 61.525 -80.212 1.00 40.34 109 LYS A C 1
ATOM 836 O O . LYS A 1 109 ? 123.430 60.791 -79.287 1.00 40.34 109 LYS A O 1
ATOM 841 N N . LYS A 1 110 ? 124.860 61.212 -80.915 1.00 40.22 110 LYS A N 1
ATOM 842 C CA . LYS A 1 110 ? 125.730 61.845 -81.986 1.00 40.22 110 LYS A CA 1
ATOM 843 C C . LYS A 1 110 ? 126.816 60.878 -82.637 1.00 40.22 110 LYS A C 1
ATOM 845 O O . LYS A 1 110 ? 127.506 60.239 -81.869 1.00 40.22 110 LYS A O 1
ATOM 850 N N . LYS A 1 111 ? 127.084 60.937 -83.978 1.00 42.16 111 LYS A N 1
ATOM 851 C CA . LYS A 1 111 ? 128.391 60.844 -84.779 1.00 42.16 111 LYS A CA 1
ATOM 852 C C . LYS A 1 111 ? 129.492 59.742 -84.509 1.00 42.16 111 LYS A C 1
ATOM 854 O O . LYS A 1 111 ? 129.596 59.274 -83.398 1.00 42.16 111 LYS A O 1
ATOM 859 N N . ARG A 1 112 ? 130.471 59.363 -85.386 1.00 48.94 112 ARG A N 1
ATOM 860 C CA . ARG A 1 112 ? 130.877 59.606 -86.825 1.00 48.94 112 ARG A CA 1
ATOM 861 C C . ARG A 1 112 ? 132.177 58.821 -87.205 1.00 48.94 112 ARG A C 1
ATOM 863 O O . ARG A 1 112 ? 133.180 59.068 -86.550 1.00 48.94 112 ARG A O 1
ATOM 870 N N . ARG A 1 113 ? 132.260 58.163 -88.386 1.00 52.53 113 ARG A N 1
ATOM 871 C CA . ARG A 1 113 ? 133.339 58.288 -89.435 1.00 52.53 113 ARG A CA 1
ATOM 872 C C . ARG A 1 113 ? 132.968 57.512 -90.723 1.00 52.53 113 ARG A C 1
ATOM 874 O O . ARG A 1 113 ? 131.992 56.777 -90.708 1.00 52.53 113 ARG A O 1
ATOM 881 N N . ARG A 1 114 ? 133.570 57.860 -91.880 1.00 55.56 114 ARG A N 1
ATOM 882 C CA . ARG A 1 114 ? 132.850 57.898 -93.183 1.00 55.56 114 ARG A CA 1
ATOM 883 C C . ARG A 1 114 ? 133.661 57.515 -94.445 1.00 55.56 114 ARG A C 1
ATOM 885 O O . ARG A 1 114 ? 134.383 58.356 -94.972 1.00 55.56 114 ARG A O 1
ATOM 892 N N . ARG A 1 115 ? 133.407 56.325 -95.007 1.00 51.97 115 ARG A N 1
ATOM 893 C CA . ARG A 1 115 ? 133.359 56.044 -96.471 1.00 51.97 115 ARG A CA 1
ATOM 894 C C . ARG A 1 115 ? 132.293 54.985 -96.756 1.00 51.97 115 ARG A C 1
ATOM 896 O O . ARG A 1 115 ? 131.372 55.261 -97.514 1.00 51.97 115 ARG A O 1
ATOM 903 N N . VAL A 1 116 ? 132.321 53.891 -95.987 1.00 57.44 116 VAL A N 1
ATOM 904 C CA . VAL A 1 116 ? 131.152 53.027 -95.742 1.00 57.44 116 VAL A CA 1
ATOM 905 C C . VAL A 1 116 ? 129.969 53.896 -95.311 1.00 57.44 116 VAL A C 1
ATOM 907 O O . VAL A 1 116 ? 128.981 53.954 -96.028 1.00 57.44 116 VAL A O 1
ATOM 910 N N . ALA A 1 117 ? 130.113 54.738 -94.275 1.00 58.59 117 ALA A N 1
ATOM 911 C CA . ALA A 1 117 ? 129.155 55.817 -93.978 1.00 58.59 117 ALA A CA 1
ATOM 912 C C . ALA A 1 117 ? 129.268 57.030 -94.938 1.00 58.59 117 ALA A C 1
ATOM 914 O O . ALA A 1 117 ? 129.381 58.185 -94.517 1.00 58.59 117 ALA A O 1
ATOM 915 N N . ARG A 1 118 ? 129.251 56.744 -96.242 1.00 59.38 118 ARG A N 1
ATOM 916 C CA . ARG A 1 118 ? 128.691 57.590 -97.300 1.00 59.38 118 ARG A CA 1
ATOM 917 C C . ARG A 1 118 ? 127.501 56.842 -97.925 1.00 59.38 118 ARG A C 1
ATOM 919 O O . ARG A 1 118 ? 126.403 57.377 -97.890 1.00 59.38 118 ARG A O 1
ATOM 926 N N . VAL A 1 119 ? 127.670 55.562 -98.286 1.00 67.62 119 VAL A N 1
ATOM 927 C CA . VAL A 1 119 ? 126.564 54.643 -98.651 1.00 67.62 119 VAL A CA 1
ATOM 928 C C . VAL A 1 119 ? 125.680 54.332 -97.437 1.00 67.62 119 VAL A C 1
ATOM 930 O O . VAL A 1 119 ? 124.505 54.673 -97.445 1.00 67.62 119 VAL A O 1
ATOM 933 N N . ILE A 1 120 ? 126.253 53.843 -96.330 1.00 68.75 120 ILE A N 1
ATOM 934 C CA . ILE A 1 120 ? 125.563 53.701 -95.032 1.00 68.75 120 ILE A CA 1
ATOM 935 C C . ILE A 1 120 ? 125.100 55.058 -94.477 1.00 68.75 120 ILE A C 1
ATOM 937 O O . ILE A 1 120 ? 124.197 55.085 -93.657 1.00 68.75 120 ILE A O 1
ATOM 941 N N . ALA A 1 121 ? 125.632 56.204 -94.925 1.00 72.62 121 ALA A N 1
ATOM 942 C CA . ALA A 1 121 ? 125.042 57.495 -94.547 1.00 72.62 121 ALA A CA 1
ATOM 943 C C . ALA A 1 121 ? 123.773 57.817 -95.350 1.00 72.62 121 ALA A C 1
ATOM 945 O O . ALA A 1 121 ? 122.845 58.368 -94.773 1.00 72.62 121 ALA A O 1
ATOM 946 N N . LEU A 1 122 ? 123.711 57.453 -96.633 1.00 78.81 122 LEU A N 1
ATOM 947 C CA . LEU A 1 122 ? 122.506 57.583 -97.456 1.00 78.81 122 LEU A CA 1
ATOM 948 C C . LEU A 1 122 ? 121.431 56.588 -96.984 1.00 78.81 122 LEU A C 1
ATOM 950 O O . LEU A 1 122 ? 120.303 56.990 -96.720 1.00 78.81 122 LEU A O 1
ATOM 954 N N . LEU A 1 123 ? 121.820 55.333 -96.724 1.00 80.00 123 LEU A N 1
ATOM 955 C CA . LEU A 1 123 ? 120.972 54.327 -96.077 1.00 80.00 123 LEU A CA 1
ATOM 956 C C . LEU A 1 123 ? 120.530 54.748 -94.668 1.00 80.00 123 LEU A C 1
ATOM 958 O O . LEU A 1 123 ? 119.354 54.630 -94.367 1.00 80.00 123 LEU A O 1
ATOM 962 N N . LEU A 1 124 ? 121.399 55.308 -93.814 1.00 80.31 124 LEU A N 1
ATOM 963 C CA . LEU A 1 124 ? 120.969 55.837 -92.509 1.00 80.31 124 LEU A CA 1
ATOM 964 C C . LEU A 1 124 ? 120.051 57.051 -92.640 1.00 80.31 124 LEU A C 1
ATOM 966 O O . LEU A 1 124 ? 119.169 57.202 -91.806 1.00 80.31 124 LEU A O 1
ATOM 970 N N . VAL A 1 125 ? 120.227 57.918 -93.640 1.00 82.38 125 VAL A N 1
ATOM 971 C CA . VAL A 1 125 ? 119.295 59.031 -93.880 1.00 82.38 125 VAL A CA 1
ATOM 972 C C . VAL A 1 125 ? 117.937 58.497 -94.336 1.00 82.38 125 VAL A C 1
ATOM 974 O O . VAL A 1 125 ? 116.932 58.941 -93.795 1.00 82.38 125 VAL A O 1
ATOM 977 N N . LEU A 1 126 ? 117.895 57.500 -95.224 1.00 82.00 126 LEU A N 1
ATOM 978 C CA . LEU A 1 126 ? 116.657 56.825 -95.627 1.00 82.00 126 LEU A CA 1
ATOM 979 C C . LEU A 1 126 ? 116.004 56.070 -94.461 1.00 82.00 126 LEU A C 1
ATOM 981 O O . LEU A 1 126 ? 114.817 56.253 -94.220 1.00 82.00 126 LEU A O 1
ATOM 985 N N . CYS A 1 127 ? 116.759 55.301 -93.673 1.00 81.31 127 CYS A N 1
ATOM 986 C CA . CYS A 1 127 ? 116.239 54.597 -92.500 1.00 81.31 127 CYS A CA 1
ATOM 987 C C . CYS A 1 127 ? 115.772 55.561 -91.402 1.00 81.31 127 CYS A C 1
ATOM 989 O O . CYS A 1 127 ? 114.745 55.311 -90.784 1.00 81.31 127 CYS A O 1
ATOM 991 N N . VAL A 1 128 ? 116.471 56.677 -91.159 1.00 82.06 128 VAL A N 1
ATOM 992 C CA . VAL A 1 128 ? 116.031 57.701 -90.192 1.00 82.06 128 VAL A CA 1
ATOM 993 C C . VAL A 1 128 ? 114.829 58.483 -90.720 1.00 82.06 128 VAL A C 1
ATOM 995 O O . VAL A 1 128 ? 113.951 58.803 -89.928 1.00 82.06 128 VAL A O 1
ATOM 998 N N . ALA A 1 129 ? 114.737 58.746 -92.027 1.00 81.38 129 ALA A N 1
ATOM 999 C CA . ALA A 1 129 ? 113.552 59.343 -92.640 1.00 81.38 129 ALA A CA 1
ATOM 1000 C C . ALA A 1 129 ? 112.346 58.398 -92.546 1.00 81.38 129 ALA A C 1
ATOM 1002 O O . ALA A 1 129 ? 111.309 58.803 -92.036 1.00 81.38 129 ALA A O 1
ATOM 1003 N N . ALA A 1 130 ? 112.496 57.126 -92.925 1.00 81.75 130 ALA A N 1
ATOM 1004 C CA . ALA A 1 130 ? 111.454 56.107 -92.810 1.00 81.75 130 ALA A CA 1
ATOM 1005 C C . ALA A 1 130 ? 111.045 55.849 -91.349 1.00 81.75 130 ALA A C 1
ATOM 1007 O O . ALA A 1 130 ? 109.862 55.704 -91.059 1.00 81.75 130 ALA A O 1
ATOM 1008 N N . TYR A 1 131 ? 111.992 55.853 -90.406 1.00 82.88 131 TYR A N 1
ATOM 1009 C CA . TYR A 1 131 ? 111.698 55.723 -88.976 1.00 82.88 131 TYR A CA 1
ATOM 1010 C C . TYR A 1 131 ? 111.006 56.973 -88.415 1.00 82.88 131 TYR A C 1
ATOM 1012 O O . TYR A 1 131 ? 110.081 56.850 -87.614 1.00 82.88 131 TYR A O 1
ATOM 1020 N N . ALA A 1 132 ? 111.394 58.176 -88.850 1.00 78.50 132 ALA A N 1
ATOM 1021 C CA . ALA A 1 132 ? 110.694 59.414 -88.508 1.00 78.50 132 ALA A CA 1
ATOM 1022 C C . ALA A 1 132 ? 109.271 59.429 -89.089 1.00 78.50 132 ALA A C 1
ATOM 1024 O O . ALA A 1 132 ? 108.337 59.780 -88.379 1.00 78.50 132 ALA A O 1
ATOM 1025 N N . TRP A 1 133 ? 109.088 58.975 -90.332 1.00 80.06 133 TRP A N 1
ATOM 1026 C CA . TRP A 1 133 ? 107.782 58.873 -90.986 1.00 80.06 133 TRP A CA 1
ATOM 1027 C C . TRP A 1 133 ? 106.880 57.860 -90.277 1.00 80.06 133 TRP A C 1
ATOM 1029 O O . TRP A 1 133 ? 105.773 58.202 -89.865 1.00 80.06 133 TRP A O 1
ATOM 1039 N N . LYS A 1 134 ? 107.396 56.648 -90.021 1.00 80.38 134 LYS A N 1
ATOM 1040 C CA . LYS A 1 134 ? 106.687 55.603 -89.275 1.00 80.38 134 LYS A CA 1
ATOM 1041 C C . LYS A 1 134 ? 106.322 56.078 -87.871 1.00 80.38 134 LYS A C 1
ATOM 1043 O O . LYS A 1 134 ? 105.177 55.929 -87.474 1.00 80.38 134 LYS A O 1
ATOM 1048 N N . THR A 1 135 ? 107.244 56.707 -87.135 1.00 70.19 135 THR A N 1
ATOM 1049 C CA . THR A 1 135 ? 106.936 57.236 -85.792 1.00 70.19 135 THR A CA 1
ATOM 1050 C C . THR A 1 135 ? 106.022 58.460 -85.805 1.00 70.19 135 THR A C 1
ATOM 1052 O O . THR A 1 135 ? 105.319 58.660 -84.820 1.00 70.19 135 THR A O 1
ATOM 1055 N N . TYR A 1 136 ? 105.958 59.241 -86.889 1.00 70.62 136 TYR A N 1
ATOM 1056 C CA . TYR A 1 136 ? 104.968 60.312 -87.048 1.00 70.62 136 TYR A CA 1
ATOM 1057 C C . TYR A 1 136 ? 103.567 59.743 -87.322 1.00 70.62 136 TYR A C 1
ATOM 1059 O O . TYR A 1 136 ? 102.616 60.139 -86.654 1.00 70.62 136 TYR A O 1
ATOM 1067 N N . GLN A 1 137 ? 103.445 58.730 -88.189 1.00 63.53 137 GLN A N 1
ATOM 1068 C CA . GLN A 1 137 ? 102.190 57.988 -88.382 1.00 63.53 137 GLN A CA 1
ATOM 1069 C C . GLN A 1 137 ? 101.743 57.284 -87.088 1.00 63.53 137 GLN A C 1
ATOM 1071 O O . GLN A 1 137 ? 100.608 57.449 -86.658 1.00 63.53 137 GLN A O 1
ATOM 1076 N N . THR A 1 138 ? 102.641 56.595 -86.370 1.00 60.84 138 THR A N 1
ATOM 1077 C CA . THR A 1 138 ? 102.308 55.973 -85.069 1.00 60.84 138 THR A CA 1
ATOM 1078 C C . THR A 1 138 ? 101.943 57.003 -83.984 1.00 60.84 138 THR A C 1
ATOM 1080 O O . THR A 1 138 ? 101.331 56.640 -82.986 1.00 60.84 138 THR A O 1
ATOM 1083 N N . ARG A 1 139 ? 102.268 58.294 -84.160 1.00 57.31 139 ARG A N 1
ATOM 1084 C CA . ARG A 1 139 ? 101.839 59.388 -83.264 1.00 57.31 139 ARG A CA 1
ATOM 1085 C C . ARG A 1 139 ? 100.445 59.938 -83.581 1.00 57.31 139 ARG A C 1
ATOM 1087 O O . ARG A 1 139 ? 99.924 60.678 -82.754 1.00 57.31 139 ARG A O 1
ATOM 1094 N N . GLN A 1 140 ? 99.851 59.577 -84.719 1.00 57.06 140 GLN A N 1
ATOM 1095 C CA . GLN A 1 140 ? 98.451 59.880 -85.044 1.00 57.06 140 GLN A CA 1
ATOM 1096 C C . GLN A 1 140 ? 97.488 58.790 -84.543 1.00 57.06 140 GLN A C 1
ATOM 1098 O O . GLN A 1 140 ? 96.300 59.054 -84.401 1.00 57.06 140 GLN A O 1
ATOM 1103 N N . ASN A 1 141 ? 98.002 57.615 -84.161 1.00 52.41 141 ASN A N 1
ATOM 1104 C CA . ASN A 1 141 ? 97.231 56.524 -83.557 1.00 52.41 141 ASN A CA 1
ATOM 1105 C C . ASN A 1 141 ? 96.948 56.764 -82.056 1.00 52.41 141 ASN A C 1
ATOM 1107 O O . ASN A 1 141 ? 97.205 55.902 -81.215 1.00 52.41 141 ASN A O 1
ATOM 1111 N N . ALA A 1 142 ? 96.429 57.943 -81.708 1.00 53.00 142 ALA A N 1
ATOM 1112 C CA . ALA A 1 142 ? 95.647 58.092 -80.487 1.00 53.00 142 ALA A CA 1
ATOM 1113 C C . ALA A 1 142 ? 94.269 57.482 -80.778 1.00 53.00 142 ALA A C 1
ATOM 1115 O O . ALA A 1 142 ? 93.614 57.905 -81.725 1.00 53.00 142 ALA A O 1
ATOM 1116 N N . VAL A 1 143 ? 93.870 56.449 -80.033 1.00 55.50 143 VAL A N 1
ATOM 1117 C CA . VAL A 1 143 ? 92.656 55.677 -80.342 1.00 55.50 143 VAL A CA 1
ATOM 1118 C C . VAL A 1 143 ? 91.414 56.538 -80.117 1.00 55.50 143 VAL A C 1
ATOM 1120 O O . VAL A 1 143 ? 90.953 56.699 -78.988 1.00 55.50 143 VAL A O 1
ATOM 1123 N N . THR A 1 144 ? 90.865 57.079 -81.202 1.00 58.34 144 THR A N 1
ATOM 1124 C CA . THR A 1 144 ? 89.516 57.639 -81.224 1.00 58.34 144 THR A CA 1
ATOM 1125 C C . THR A 1 144 ? 88.538 56.474 -81.121 1.00 58.34 144 THR A C 1
ATOM 1127 O O . THR A 1 144 ? 88.392 55.707 -82.069 1.00 58.34 144 THR A O 1
ATOM 1130 N N . VAL A 1 145 ? 87.905 56.299 -79.960 1.00 62.25 145 VAL A N 1
ATOM 1131 C CA . VAL A 1 145 ? 86.837 55.304 -79.805 1.00 62.25 145 VAL A CA 1
ATOM 1132 C C . VAL A 1 145 ? 85.606 55.836 -80.532 1.00 62.25 145 VAL A C 1
ATOM 1134 O O . VAL A 1 145 ? 84.996 56.812 -80.100 1.00 62.25 145 VAL A O 1
ATOM 1137 N N . GLU A 1 146 ? 85.290 55.229 -81.671 1.00 68.25 146 GLU A N 1
ATOM 1138 C CA . GLU A 1 146 ? 84.131 55.578 -82.485 1.00 68.25 146 GLU A CA 1
ATOM 1139 C C . GLU A 1 146 ? 82.879 54.911 -81.903 1.00 68.25 146 GLU A C 1
ATOM 1141 O O . GLU A 1 146 ? 82.692 53.699 -81.996 1.00 68.25 146 GLU A O 1
ATOM 1146 N N . TYR A 1 147 ? 82.033 55.712 -81.256 1.00 69.50 147 TYR A N 1
ATOM 1147 C CA . TYR A 1 147 ? 80.747 55.264 -80.731 1.00 69.50 147 TYR A CA 1
ATOM 1148 C C . TYR A 1 147 ? 79.678 55.428 -81.813 1.00 69.50 147 TYR A C 1
ATOM 1150 O O . TYR A 1 147 ? 79.318 56.555 -82.151 1.00 69.50 147 TYR A O 1
ATOM 1158 N N . LEU A 1 148 ? 79.143 54.320 -82.329 1.00 74.31 148 LEU A N 1
ATOM 1159 C CA . LEU A 1 148 ? 77.947 54.347 -83.171 1.00 74.31 148 LEU A CA 1
ATOM 1160 C C . LEU A 1 148 ? 76.713 54.504 -82.260 1.00 74.31 148 LEU A C 1
ATOM 1162 O O . LEU A 1 148 ? 76.453 53.607 -81.454 1.00 74.31 148 LEU A O 1
ATOM 1166 N N . PRO A 1 149 ? 75.940 55.603 -82.352 1.00 71.12 149 PRO A N 1
ATOM 1167 C CA . PRO A 1 149 ? 74.727 55.758 -81.562 1.00 71.12 149 PRO A CA 1
ATOM 1168 C C . PRO A 1 149 ? 73.610 54.876 -82.134 1.00 71.12 149 PRO A C 1
ATOM 1170 O O . PRO A 1 149 ? 73.088 55.139 -83.216 1.00 71.12 149 PRO A O 1
ATOM 1173 N N . ALA A 1 150 ? 73.212 53.843 -81.393 1.00 75.00 150 ALA A N 1
ATOM 1174 C CA . ALA A 1 150 ? 72.004 53.083 -81.695 1.00 75.00 150 ALA A CA 1
ATOM 1175 C C . ALA A 1 150 ? 70.769 53.853 -81.197 1.00 75.00 150 ALA A C 1
ATOM 1177 O O . ALA A 1 150 ? 70.645 54.139 -80.006 1.00 75.00 150 ALA A O 1
ATOM 1178 N N . THR A 1 151 ? 69.847 54.196 -82.098 1.00 75.50 151 THR A N 1
ATOM 1179 C CA . THR A 1 151 ? 68.560 54.796 -81.719 1.00 75.50 151 THR A CA 1
ATOM 1180 C C . THR A 1 151 ? 67.666 53.724 -81.103 1.00 75.50 151 THR A C 1
ATOM 1182 O O . THR A 1 151 ? 67.306 52.763 -81.781 1.00 75.50 151 THR A O 1
ATOM 1185 N N . ALA A 1 152 ? 67.302 53.885 -79.830 1.00 75.31 152 ALA A N 1
ATOM 1186 C CA . ALA A 1 152 ? 66.372 52.979 -79.164 1.00 75.31 152 ALA A CA 1
ATOM 1187 C C . ALA A 1 152 ? 64.995 53.003 -79.852 1.00 75.31 152 ALA A C 1
ATOM 1189 O O . ALA A 1 152 ? 64.488 54.070 -80.201 1.00 75.31 152 ALA A O 1
ATOM 1190 N N . GLN A 1 153 ? 64.393 51.826 -80.018 1.00 80.44 153 GLN A N 1
ATOM 1191 C CA . GLN A 1 153 ? 63.032 51.655 -80.523 1.00 80.44 153 GLN A CA 1
ATOM 1192 C C . GLN A 1 153 ? 62.209 50.895 -79.483 1.00 80.44 153 GLN A C 1
ATOM 1194 O O . GLN A 1 153 ? 62.715 49.980 -78.833 1.00 80.44 153 GLN A O 1
ATOM 1199 N N . THR A 1 154 ? 60.946 51.278 -79.319 1.00 78.75 154 THR A N 1
ATOM 1200 C CA . THR A 1 154 ? 59.985 50.532 -78.503 1.00 78.75 154 THR A CA 1
ATOM 1201 C C . THR A 1 154 ? 59.537 49.291 -79.266 1.00 78.75 154 THR A C 1
ATOM 1203 O O . THR A 1 154 ? 58.901 49.409 -80.312 1.00 78.75 154 THR A O 1
ATOM 1206 N N . GLN A 1 155 ? 59.861 48.121 -78.726 1.00 82.38 155 GLN A N 1
ATOM 1207 C CA . GLN A 1 155 ? 59.356 46.820 -79.158 1.00 82.38 155 GLN A CA 1
ATOM 1208 C C . GLN A 1 155 ? 58.743 46.118 -77.943 1.00 82.38 155 GLN A C 1
ATOM 1210 O O . GLN A 1 155 ? 59.201 46.343 -76.819 1.00 82.38 155 GLN A O 1
ATOM 1215 N N . ASP A 1 156 ? 57.757 45.254 -78.158 1.00 79.00 156 ASP A N 1
ATOM 1216 C CA . ASP A 1 156 ? 57.170 44.473 -77.072 1.00 79.00 156 ASP A CA 1
ATOM 1217 C C . ASP A 1 156 ? 58.170 43.411 -76.593 1.00 79.00 156 ASP A C 1
ATOM 1219 O O . ASP A 1 156 ? 58.601 42.541 -77.353 1.00 79.00 156 ASP A O 1
ATOM 1223 N N . ILE A 1 157 ? 58.567 43.492 -75.321 1.00 80.69 157 ILE A N 1
ATOM 1224 C CA . ILE A 1 157 ? 59.469 42.530 -74.679 1.00 80.69 157 ILE A CA 1
ATOM 1225 C C . ILE A 1 157 ? 58.625 41.637 -73.775 1.00 80.69 157 ILE A C 1
ATOM 1227 O O . ILE A 1 157 ? 58.171 42.064 -72.716 1.00 80.69 157 ILE A O 1
ATOM 1231 N N . THR A 1 158 ? 58.416 40.390 -74.196 1.00 79.75 158 THR A N 1
ATOM 1232 C CA . THR A 1 158 ? 57.753 39.375 -73.367 1.00 79.75 158 THR A CA 1
ATOM 1233 C C . THR A 1 158 ? 58.791 38.687 -72.484 1.00 79.75 158 THR A C 1
ATOM 1235 O O . THR A 1 158 ? 59.607 37.909 -72.979 1.00 79.75 158 THR A O 1
ATOM 1238 N N . THR A 1 159 ? 58.766 38.968 -71.182 1.00 78.62 159 THR A N 1
ATOM 1239 C CA . THR A 1 159 ? 59.492 38.173 -70.182 1.00 78.62 159 THR A CA 1
ATOM 1240 C C . THR A 1 159 ? 58.667 36.930 -69.856 1.00 78.62 159 THR A C 1
ATOM 1242 O O . THR A 1 159 ? 57.518 37.055 -69.439 1.00 78.62 159 THR A O 1
ATOM 1245 N N . THR A 1 160 ? 59.242 35.740 -70.042 1.00 79.94 160 THR A N 1
ATOM 1246 C CA . THR A 1 160 ? 58.583 34.461 -69.732 1.00 79.94 160 THR A CA 1
ATOM 1247 C C . THR A 1 160 ? 59.248 33.812 -68.524 1.00 79.94 160 THR A C 1
ATOM 1249 O O . THR A 1 160 ? 60.186 33.025 -68.664 1.00 79.94 160 THR A O 1
ATOM 1252 N N . ASP A 1 161 ? 58.753 34.132 -67.331 1.00 81.38 161 ASP A N 1
ATOM 1253 C CA . ASP A 1 161 ? 59.208 33.499 -66.095 1.00 81.38 161 ASP A CA 1
ATOM 1254 C C . ASP A 1 161 ? 58.671 32.062 -66.015 1.00 81.38 161 ASP A C 1
ATOM 1256 O O . ASP A 1 161 ? 57.465 31.819 -65.967 1.00 81.38 161 ASP A O 1
ATOM 1260 N N . THR A 1 162 ? 59.580 31.085 -66.057 1.00 81.94 162 THR A N 1
ATOM 1261 C CA . THR A 1 162 ? 59.232 29.657 -66.088 1.00 81.94 162 THR A CA 1
ATOM 1262 C C . THR A 1 162 ? 59.326 29.060 -64.690 1.00 81.94 162 THR A C 1
ATOM 1264 O O . THR A 1 162 ? 60.421 28.861 -64.166 1.00 81.94 162 THR A O 1
ATOM 1267 N N . PHE A 1 163 ? 58.176 28.736 -64.103 1.00 79.88 163 PHE A N 1
ATOM 1268 C CA . PHE A 1 163 ? 58.081 28.083 -62.799 1.00 79.88 163 PHE A CA 1
ATOM 1269 C C . PHE A 1 163 ? 57.881 26.574 -62.964 1.00 79.88 163 PHE A C 1
ATOM 1271 O O . PHE A 1 163 ? 56.999 26.130 -63.697 1.00 79.88 163 PHE A O 1
ATOM 1278 N N . THR A 1 164 ? 58.679 25.776 -62.254 1.00 86.38 164 THR A N 1
ATOM 1279 C CA . THR A 1 164 ? 58.482 24.325 -62.127 1.00 86.38 164 THR A CA 1
ATOM 1280 C C . THR A 1 164 ? 57.837 24.007 -60.785 1.00 86.38 164 THR A C 1
ATOM 1282 O O . THR A 1 164 ? 58.352 24.428 -59.750 1.00 86.38 164 THR A O 1
ATOM 1285 N N . GLY A 1 165 ? 56.762 23.223 -60.788 1.00 79.94 165 GLY A N 1
ATOM 1286 C CA . GLY A 1 165 ? 56.087 22.758 -59.578 1.00 79.94 165 GLY A CA 1
ATOM 1287 C C . GLY A 1 165 ? 55.424 21.400 -59.794 1.00 79.94 165 GLY A C 1
ATOM 1288 O O . GLY A 1 165 ? 55.208 20.980 -60.931 1.00 79.94 165 GLY A O 1
ATOM 1289 N N . THR A 1 166 ? 55.116 20.712 -58.698 1.00 89.06 166 THR A N 1
ATOM 1290 C CA . THR A 1 166 ? 54.395 19.434 -58.717 1.00 89.06 166 THR A CA 1
ATOM 1291 C C . THR A 1 166 ? 52.894 19.697 -58.755 1.00 89.06 166 THR A C 1
ATOM 1293 O O . THR A 1 166 ? 52.384 20.442 -57.921 1.00 89.06 166 THR A O 1
ATOM 1296 N N . ILE A 1 167 ? 52.179 19.063 -59.686 1.00 83.56 167 ILE A N 1
ATOM 1297 C CA . ILE A 1 167 ? 50.713 19.012 -59.658 1.00 83.56 167 ILE A CA 1
ATOM 1298 C C . ILE A 1 167 ? 50.305 17.889 -58.699 1.00 83.56 167 ILE A C 1
ATOM 1300 O O . ILE A 1 167 ? 50.790 16.765 -58.825 1.00 83.56 167 ILE A O 1
ATOM 1304 N N . ALA A 1 168 ? 49.422 18.200 -57.754 1.00 82.19 168 ALA A N 1
ATOM 1305 C CA . ALA A 1 168 ? 48.769 17.240 -56.869 1.00 82.19 168 ALA A CA 1
ATOM 1306 C C . ALA A 1 168 ? 47.257 17.219 -57.151 1.00 82.19 168 ALA A C 1
ATOM 1308 O O . ALA A 1 168 ? 46.736 18.120 -57.812 1.00 82.19 168 ALA A O 1
ATOM 1309 N N . ALA A 1 169 ? 46.556 16.200 -56.650 1.00 86.31 169 ALA A N 1
ATOM 1310 C CA . ALA A 1 169 ? 45.096 16.219 -56.613 1.00 86.31 169 ALA A CA 1
ATOM 1311 C C . ALA A 1 169 ? 44.602 17.361 -55.702 1.00 86.31 169 ALA A C 1
ATOM 1313 O O . ALA A 1 169 ? 45.288 17.717 -54.743 1.00 86.31 169 ALA A O 1
ATOM 1314 N N . VAL A 1 170 ? 43.432 17.930 -56.013 1.00 86.38 170 VAL A N 1
ATOM 1315 C CA . VAL A 1 170 ? 42.805 18.984 -55.189 1.00 86.38 170 VAL A CA 1
ATOM 1316 C C . VAL A 1 170 ? 42.389 18.405 -53.838 1.00 86.38 170 VAL A C 1
ATOM 1318 O O . VAL A 1 170 ? 42.783 18.925 -52.800 1.00 86.38 170 VAL A O 1
ATOM 1321 N N . ASP A 1 171 ? 41.703 17.264 -53.884 1.00 84.56 171 ASP A N 1
ATOM 1322 C CA . ASP A 1 171 ? 41.351 16.428 -52.742 1.00 84.56 171 ASP A CA 1
ATOM 1323 C C . ASP A 1 171 ? 41.782 14.983 -53.023 1.00 84.56 171 ASP A C 1
ATOM 1325 O O . ASP A 1 171 ? 41.858 14.548 -54.175 1.00 84.56 171 ASP A O 1
ATOM 1329 N N . SER A 1 172 ? 42.085 14.229 -51.967 1.00 85.94 172 SER A N 1
ATOM 1330 C CA . SER A 1 172 ? 42.462 12.815 -52.049 1.00 85.94 172 SER A CA 1
ATOM 1331 C C . SER A 1 172 ? 41.965 12.093 -50.804 1.00 85.94 172 SER A C 1
ATOM 1333 O O . SER A 1 172 ? 42.288 12.495 -49.685 1.00 85.94 172 SER A O 1
ATOM 1335 N N . GLN A 1 173 ? 41.158 11.049 -50.990 1.00 85.69 173 GLN A N 1
ATOM 1336 C CA . GLN A 1 173 ? 40.520 10.302 -49.907 1.00 85.69 173 GLN A CA 1
ATOM 1337 C C . GLN A 1 173 ? 40.700 8.794 -50.099 1.00 85.69 173 GLN A C 1
ATOM 1339 O O . GLN A 1 173 ? 40.749 8.296 -51.221 1.00 85.69 173 GLN A O 1
ATOM 1344 N N . SER A 1 174 ? 40.780 8.065 -48.986 1.00 85.69 174 SER A N 1
ATOM 1345 C CA . SER A 1 174 ? 40.887 6.605 -48.959 1.00 85.69 174 SER A CA 1
ATOM 1346 C C . SER A 1 174 ? 39.570 6.017 -48.459 1.00 85.69 174 SER A C 1
ATOM 1348 O O . SER A 1 174 ? 39.290 6.067 -47.263 1.00 85.69 174 SER A O 1
ATOM 1350 N N . VAL A 1 175 ? 38.760 5.469 -49.366 1.00 85.38 175 VAL A N 1
ATOM 1351 C CA . VAL A 1 175 ? 37.441 4.904 -49.042 1.00 85.38 175 VAL A CA 1
ATOM 1352 C C . VAL A 1 175 ? 37.606 3.576 -48.298 1.00 85.38 175 VAL A C 1
ATOM 1354 O O . VAL A 1 175 ? 38.171 2.629 -48.836 1.00 85.38 175 VAL A O 1
ATOM 1357 N N . MET A 1 176 ? 37.114 3.508 -47.059 1.00 83.31 176 MET A N 1
ATOM 1358 C CA . MET A 1 176 ? 37.178 2.332 -46.180 1.00 83.31 176 MET A CA 1
ATOM 1359 C C . MET A 1 176 ? 35.760 1.907 -45.771 1.00 83.31 176 MET A C 1
ATOM 1361 O O . MET A 1 176 ? 34.878 2.754 -45.633 1.00 83.31 176 MET A O 1
ATOM 1365 N N . SER A 1 177 ? 35.538 0.612 -45.523 1.00 83.50 177 SER A N 1
ATOM 1366 C CA . SER A 1 177 ? 34.256 0.131 -44.985 1.00 83.50 177 SER A CA 1
ATOM 1367 C C . SER A 1 177 ? 34.031 0.626 -43.553 1.00 83.50 177 SER A C 1
ATOM 1369 O O . SER A 1 177 ? 34.903 0.476 -42.697 1.00 83.50 177 SER A O 1
ATOM 1371 N N . ALA A 1 178 ? 32.830 1.139 -43.273 1.00 82.81 178 ALA A N 1
ATOM 1372 C CA . ALA A 1 178 ? 32.361 1.397 -41.910 1.00 82.81 178 ALA A CA 1
ATOM 1373 C C . ALA A 1 178 ? 31.874 0.118 -41.192 1.00 82.81 178 ALA A C 1
ATOM 1375 O O . ALA A 1 178 ? 31.789 0.092 -39.965 1.00 82.81 178 ALA A O 1
ATOM 1376 N N . VAL A 1 179 ? 31.566 -0.949 -41.941 1.00 80.56 179 VAL A N 1
ATOM 1377 C CA . VAL A 1 179 ? 31.165 -2.255 -41.397 1.00 80.56 179 VAL A CA 1
ATOM 1378 C C . VAL A 1 179 ? 32.406 -3.134 -41.250 1.00 80.56 179 VAL A C 1
ATOM 1380 O O . VAL A 1 179 ? 33.073 -3.457 -42.236 1.00 80.56 179 VAL A O 1
ATOM 1383 N N . SER A 1 180 ? 32.721 -3.519 -40.013 1.00 73.44 180 SER A N 1
ATOM 1384 C CA . SER A 1 180 ? 33.837 -4.420 -39.704 1.00 73.44 180 SER A CA 1
ATOM 1385 C C . SER A 1 180 ? 33.493 -5.870 -40.056 1.00 73.44 180 SER A C 1
ATOM 1387 O O . SER A 1 180 ? 32.359 -6.299 -39.869 1.00 73.44 180 SER A O 1
ATOM 1389 N N . GLY A 1 181 ? 34.470 -6.634 -40.553 1.00 72.81 181 GLY A N 1
ATOM 1390 C CA . GLY A 1 181 ? 34.326 -8.062 -40.876 1.00 72.81 181 GLY A CA 1
ATOM 1391 C C . GLY A 1 181 ? 33.571 -8.392 -42.172 1.00 72.81 181 GLY A C 1
ATOM 1392 O O . GLY A 1 181 ? 33.746 -9.491 -42.694 1.00 72.81 181 GLY A O 1
ATOM 1393 N N . ALA A 1 182 ? 32.794 -7.456 -42.725 1.00 78.62 182 ALA A N 1
ATOM 1394 C CA . ALA A 1 182 ? 32.066 -7.659 -43.975 1.00 78.62 182 ALA A CA 1
ATOM 1395 C C . ALA A 1 182 ? 33.021 -7.910 -45.159 1.00 78.62 182 ALA A C 1
ATOM 1397 O O . ALA A 1 182 ? 34.005 -7.193 -45.354 1.00 78.62 182 ALA A O 1
ATOM 1398 N N . THR A 1 183 ? 32.719 -8.933 -45.959 1.00 83.50 183 THR A N 1
ATOM 1399 C CA . THR A 1 183 ? 33.503 -9.301 -47.149 1.00 83.50 183 THR A CA 1
ATOM 1400 C C . THR A 1 183 ? 32.964 -8.574 -48.380 1.00 83.50 183 THR A C 1
ATOM 1402 O O . THR A 1 183 ? 31.755 -8.413 -48.518 1.00 83.50 183 THR A O 1
ATOM 1405 N N . VAL A 1 184 ? 33.845 -8.143 -49.289 1.00 86.31 184 VAL A N 1
ATOM 1406 C CA . VAL A 1 184 ? 33.436 -7.574 -50.584 1.00 86.31 184 VAL A CA 1
ATOM 1407 C C . VAL A 1 184 ? 32.872 -8.686 -51.469 1.00 86.31 184 VAL A C 1
ATOM 1409 O O . VAL A 1 184 ? 33.576 -9.646 -51.782 1.00 86.31 184 VAL A O 1
ATOM 1412 N N . THR A 1 185 ? 31.612 -8.550 -51.872 1.00 87.62 185 THR A N 1
ATOM 1413 C CA . THR A 1 185 ? 30.906 -9.494 -52.751 1.00 87.62 185 THR A CA 1
ATOM 1414 C C . THR 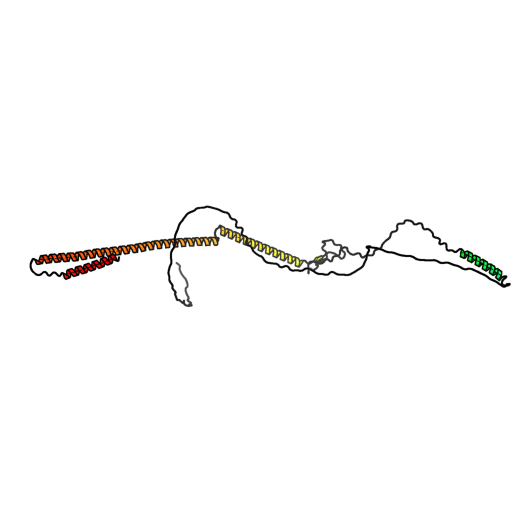A 1 185 ? 31.074 -9.121 -54.222 1.00 87.62 185 THR A C 1
ATOM 1416 O O . THR A 1 185 ? 31.241 -9.998 -55.066 1.00 87.62 185 THR A O 1
ATOM 1419 N N . GLU A 1 186 ? 31.043 -7.824 -54.531 1.00 86.50 186 GLU A N 1
ATOM 1420 C CA . GLU A 1 186 ? 31.112 -7.287 -55.892 1.00 86.50 186 GLU A CA 1
ATOM 1421 C C . GLU A 1 186 ? 31.801 -5.915 -55.878 1.00 86.50 186 GLU A C 1
ATOM 1423 O O . GLU A 1 186 ? 31.702 -5.180 -54.895 1.00 86.50 186 GLU A O 1
ATOM 1428 N N . VAL A 1 187 ? 32.502 -5.570 -56.958 1.00 90.00 187 VAL A N 1
ATOM 1429 C CA . VAL A 1 187 ? 33.083 -4.239 -57.190 1.00 90.00 187 VAL A CA 1
ATOM 1430 C C . VAL A 1 187 ? 32.507 -3.739 -58.508 1.00 90.00 187 VAL A C 1
ATOM 1432 O O . VAL A 1 187 ? 32.641 -4.415 -59.525 1.00 90.00 187 VAL A O 1
ATOM 1435 N N . ASP A 1 188 ? 31.829 -2.596 -58.470 1.00 88.44 188 ASP A N 1
ATOM 1436 C CA . ASP A 1 188 ? 30.993 -2.098 -59.571 1.00 88.44 188 ASP A CA 1
ATOM 1437 C C . ASP A 1 188 ? 31.740 -1.150 -60.530 1.00 88.44 188 ASP A C 1
ATOM 1439 O O . ASP A 1 188 ? 31.190 -0.748 -61.554 1.00 88.44 188 ASP A O 1
ATOM 1443 N N . VAL A 1 189 ? 32.995 -0.808 -60.215 1.00 89.31 189 VAL A N 1
ATOM 1444 C CA . VAL A 1 189 ? 33.828 0.162 -60.950 1.00 89.31 189 VAL A CA 1
ATOM 1445 C C . VAL A 1 189 ? 35.186 -0.430 -61.342 1.00 89.31 189 VAL A C 1
ATOM 1447 O O . VAL A 1 189 ? 35.727 -1.288 -60.639 1.00 89.31 189 VAL A O 1
ATOM 1450 N N . ALA A 1 190 ? 35.762 0.032 -62.453 1.00 87.50 190 ALA A N 1
ATOM 1451 C CA . ALA A 1 190 ? 37.079 -0.380 -62.932 1.00 87.50 190 ALA A CA 1
ATOM 1452 C C . ALA A 1 190 ? 38.196 0.612 -62.547 1.00 87.50 190 ALA A C 1
ATOM 1454 O O . ALA A 1 190 ? 37.966 1.775 -62.209 1.00 87.50 190 ALA A O 1
ATOM 1455 N N . GLU A 1 191 ? 39.451 0.154 -62.621 1.00 89.62 191 GLU A N 1
ATOM 1456 C CA . GLU A 1 191 ? 40.624 0.998 -62.367 1.00 89.62 191 GLU A CA 1
ATOM 1457 C C . GLU A 1 191 ? 40.727 2.137 -63.398 1.00 89.62 191 GLU A C 1
ATOM 1459 O O . GLU A 1 191 ? 41.067 1.916 -64.561 1.00 89.62 191 GLU A O 1
ATOM 1464 N N . GLY A 1 192 ? 40.477 3.369 -62.946 1.00 88.88 192 GLY A N 1
ATOM 1465 C CA . GLY A 1 192 ? 40.540 4.582 -63.769 1.00 88.88 192 GLY A CA 1
ATOM 1466 C C . GLY A 1 192 ? 39.184 5.168 -64.173 1.00 88.88 192 GLY A C 1
ATOM 1467 O O . GLY A 1 192 ? 39.173 6.194 -64.854 1.00 88.88 192 GLY A O 1
ATOM 1468 N N . ASP A 1 193 ? 38.069 4.567 -63.747 1.00 90.38 193 ASP A N 1
ATOM 1469 C CA . ASP A 1 193 ? 36.737 5.152 -63.927 1.00 90.38 193 ASP A CA 1
ATOM 1470 C C . ASP A 1 193 ? 36.557 6.445 -63.108 1.00 90.38 193 ASP A C 1
ATOM 1472 O O . ASP A 1 193 ? 37.183 6.657 -62.066 1.00 90.38 193 ASP A O 1
ATOM 1476 N N . MET A 1 194 ? 35.678 7.324 -63.594 1.00 89.25 194 MET A N 1
ATOM 1477 C CA . MET A 1 194 ? 35.244 8.536 -62.897 1.00 89.25 194 MET A CA 1
ATOM 1478 C C . MET A 1 194 ? 33.919 8.252 -62.184 1.00 89.25 194 MET A C 1
ATOM 1480 O O . MET A 1 194 ? 32.966 7.831 -62.832 1.00 89.25 194 MET A O 1
ATOM 1484 N N . VAL A 1 195 ? 33.878 8.507 -60.875 1.00 91.06 195 VAL A N 1
ATOM 1485 C CA . VAL A 1 195 ? 32.705 8.316 -60.003 1.00 91.06 195 VAL A CA 1
ATOM 1486 C C . VAL A 1 195 ? 32.243 9.649 -59.415 1.00 91.06 195 VAL A C 1
ATOM 1488 O O . VAL A 1 195 ? 33.062 10.546 -59.191 1.00 91.06 195 VAL A O 1
ATOM 1491 N N . GLU A 1 196 ? 30.944 9.775 -59.155 1.00 90.88 196 GLU A N 1
ATOM 1492 C CA . GLU A 1 196 ? 30.316 10.931 -58.507 1.00 90.88 196 GLU A CA 1
ATOM 1493 C C . GLU A 1 196 ? 29.981 10.644 -57.025 1.00 90.88 196 GLU A C 1
ATOM 1495 O O . GLU A 1 196 ? 30.118 9.525 -56.519 1.00 90.88 196 GLU A O 1
ATOM 1500 N N . GLU A 1 197 ? 29.589 11.677 -56.270 1.00 89.62 197 GLU A N 1
ATOM 1501 C CA . GLU A 1 197 ? 29.265 11.526 -54.846 1.00 89.62 197 GLU A CA 1
ATOM 1502 C C . GLU A 1 197 ? 27.963 10.727 -54.660 1.00 89.62 197 GLU A C 1
ATOM 1504 O O . GLU A 1 197 ? 26.884 11.166 -55.056 1.00 89.62 197 GLU A O 1
ATOM 1509 N N . GLY A 1 198 ? 28.071 9.564 -54.012 1.00 89.94 198 GLY A N 1
ATOM 1510 C CA . GLY A 1 198 ? 26.953 8.647 -53.767 1.00 89.94 198 GLY A CA 1
ATOM 1511 C C . GLY A 1 198 ? 26.963 7.383 -54.632 1.00 89.94 198 GLY A C 1
ATOM 1512 O O . GLY A 1 198 ? 26.143 6.496 -54.386 1.00 89.94 198 GLY A O 1
ATOM 1513 N N . ASP A 1 199 ? 27.891 7.260 -55.587 1.00 90.12 199 ASP A N 1
ATOM 1514 C CA . ASP A 1 199 ? 28.045 6.044 -56.391 1.00 90.12 199 ASP A CA 1
ATOM 1515 C C . ASP A 1 199 ? 28.472 4.831 -55.545 1.00 90.12 199 ASP A C 1
ATOM 1517 O O . ASP A 1 199 ? 29.317 4.909 -54.647 1.00 90.12 199 ASP A O 1
ATOM 1521 N N . VAL A 1 200 ? 27.902 3.666 -55.865 1.00 91.00 200 VAL A N 1
ATOM 1522 C CA . VAL A 1 200 ? 28.263 2.393 -55.228 1.00 91.00 200 VAL A CA 1
ATOM 1523 C C . VAL A 1 200 ? 29.544 1.869 -55.869 1.00 91.00 200 VAL A C 1
ATOM 1525 O O . VAL A 1 200 ? 29.524 1.339 -56.970 1.00 91.00 200 VAL A O 1
ATOM 1528 N N . ILE A 1 201 ? 30.663 2.010 -55.159 1.00 89.62 201 ILE A N 1
ATOM 1529 C CA . ILE A 1 201 ? 31.980 1.511 -55.592 1.00 89.62 201 ILE A CA 1
ATOM 1530 C C . ILE A 1 201 ? 32.073 -0.020 -55.443 1.00 89.62 201 ILE A C 1
ATOM 1532 O O . ILE A 1 201 ? 32.675 -0.700 -56.275 1.00 89.62 201 ILE A O 1
ATOM 1536 N N . ALA A 1 202 ? 31.489 -0.574 -54.376 1.00 87.69 202 ALA A N 1
ATOM 1537 C CA . ALA A 1 202 ? 31.502 -2.005 -54.084 1.00 87.69 202 ALA A CA 1
ATOM 1538 C C . ALA A 1 202 ? 30.309 -2.420 -53.211 1.00 87.69 202 ALA A C 1
ATOM 1540 O O . ALA A 1 202 ? 29.861 -1.655 -52.352 1.00 87.69 202 ALA A O 1
ATOM 1541 N N . LYS A 1 203 ? 29.847 -3.663 -53.382 1.00 89.50 203 LYS A N 1
ATOM 1542 C CA . LYS A 1 203 ? 28.841 -4.306 -52.526 1.00 89.50 203 LYS A CA 1
ATOM 1543 C C . LYS A 1 203 ? 29.526 -5.199 -51.497 1.00 89.50 203 LYS A C 1
ATOM 1545 O O . LYS A 1 203 ? 30.436 -5.962 -51.827 1.00 89.50 203 LYS A O 1
ATOM 1550 N N . LEU A 1 204 ? 29.067 -5.112 -50.255 1.00 90.44 204 LEU A N 1
ATOM 1551 C CA . LEU A 1 204 ? 29.526 -5.935 -49.138 1.00 90.44 204 LEU A CA 1
ATOM 1552 C C . LEU A 1 204 ? 28.477 -7.000 -48.806 1.00 90.44 204 LEU A C 1
ATOM 1554 O O . LEU A 1 204 ? 27.287 -6.768 -49.015 1.00 90.44 204 LEU A O 1
ATOM 1558 N N . ASP A 1 205 ? 28.906 -8.120 -48.229 1.00 89.00 205 ASP A N 1
ATOM 1559 C CA . ASP A 1 205 ? 27.993 -9.100 -47.644 1.00 89.00 205 ASP A CA 1
ATOM 1560 C C . ASP A 1 205 ? 27.295 -8.492 -46.415 1.00 89.00 205 ASP A C 1
ATOM 1562 O O . ASP A 1 205 ? 27.936 -8.154 -45.415 1.00 89.00 205 ASP A O 1
ATOM 1566 N N . THR A 1 206 ? 25.977 -8.318 -46.516 1.00 86.50 206 THR A N 1
ATOM 1567 C CA . THR A 1 206 ? 25.112 -7.737 -45.482 1.00 86.50 206 THR A CA 1
ATOM 1568 C C . THR A 1 206 ? 24.394 -8.779 -44.627 1.00 86.50 206 THR A C 1
ATOM 1570 O O . THR A 1 206 ? 23.657 -8.384 -43.725 1.00 86.50 206 THR A O 1
ATOM 1573 N N . SER A 1 207 ? 24.609 -10.082 -44.847 1.00 88.50 207 SER A N 1
ATOM 1574 C CA . SER A 1 207 ? 23.805 -11.164 -44.248 1.00 88.50 207 SER A CA 1
ATOM 1575 C C . SER A 1 207 ? 23.682 -11.063 -42.719 1.00 88.50 207 SER A C 1
ATOM 1577 O O . SER A 1 207 ? 22.570 -11.024 -42.191 1.00 88.50 207 SER A O 1
ATOM 1579 N N . ASP A 1 208 ? 24.806 -10.912 -42.007 1.00 87.50 208 ASP A N 1
ATOM 1580 C CA . ASP A 1 208 ? 24.835 -10.767 -40.540 1.00 87.50 208 ASP A CA 1
ATOM 1581 C C . ASP A 1 208 ? 24.137 -9.480 -40.055 1.00 87.50 208 ASP A C 1
ATOM 1583 O O . ASP A 1 208 ? 23.501 -9.454 -38.997 1.00 87.50 208 ASP A O 1
ATOM 1587 N N . VAL A 1 209 ? 24.236 -8.394 -40.830 1.00 88.00 209 VAL A N 1
ATOM 1588 C CA . VAL A 1 209 ? 23.611 -7.099 -40.515 1.00 88.00 209 VAL A CA 1
ATOM 1589 C C . VAL A 1 209 ? 22.098 -7.185 -40.708 1.00 88.00 209 VAL A C 1
ATOM 1591 O O . VAL A 1 209 ? 21.336 -6.705 -39.871 1.00 88.00 209 VAL A O 1
ATOM 1594 N N . GLU A 1 210 ? 21.648 -7.836 -41.777 1.00 91.00 210 GLU A N 1
ATOM 1595 C CA . GLU A 1 210 ? 20.234 -8.070 -42.042 1.00 91.00 210 GLU A CA 1
ATOM 1596 C C . GLU A 1 210 ? 19.595 -9.003 -41.014 1.00 91.00 210 GLU A C 1
ATOM 1598 O O . GLU A 1 210 ? 18.478 -8.734 -40.576 1.00 91.00 210 GLU A O 1
ATOM 1603 N N . ASP A 1 211 ? 20.271 -10.079 -40.607 1.00 93.50 211 ASP A N 1
ATOM 1604 C CA . ASP A 1 211 ? 19.757 -10.994 -39.583 1.00 93.50 211 ASP A CA 1
ATOM 1605 C C . ASP A 1 211 ? 19.733 -10.341 -38.193 1.00 93.50 211 ASP A C 1
ATOM 1607 O O . ASP A 1 211 ? 18.752 -10.499 -37.462 1.00 93.50 211 ASP A O 1
ATOM 1611 N N . SER A 1 212 ? 20.715 -9.491 -37.873 1.00 90.38 212 SER A N 1
ATOM 1612 C CA . SER A 1 212 ? 20.674 -8.612 -36.696 1.00 90.38 212 SER A CA 1
ATOM 1613 C C . SER A 1 212 ? 19.480 -7.642 -36.740 1.00 90.38 212 SER A C 1
ATOM 1615 O O . SER A 1 212 ? 18.728 -7.528 -35.769 1.00 90.38 212 SER A O 1
ATOM 1617 N N . ILE A 1 213 ? 19.215 -7.006 -37.889 1.00 94.69 213 ILE A N 1
ATOM 1618 C CA . ILE A 1 213 ? 18.041 -6.138 -38.085 1.00 94.69 213 ILE A CA 1
ATOM 1619 C C . ILE A 1 213 ? 16.730 -6.928 -37.930 1.00 94.69 213 ILE A C 1
ATOM 1621 O O . ILE A 1 213 ? 15.826 -6.463 -37.234 1.00 94.69 213 ILE A O 1
ATOM 1625 N N . LYS A 1 214 ? 16.622 -8.133 -38.509 1.00 96.94 214 LYS A N 1
ATOM 1626 C CA . LYS A 1 214 ? 15.452 -9.022 -38.356 1.00 96.94 214 LYS A CA 1
ATOM 1627 C C . LYS A 1 214 ? 15.244 -9.399 -36.884 1.00 96.94 214 LYS A C 1
ATOM 1629 O O . LYS A 1 214 ? 14.120 -9.313 -36.389 1.00 96.94 214 LYS A O 1
ATOM 1634 N N . GLN A 1 215 ? 16.309 -9.747 -36.159 1.00 95.94 215 GLN A N 1
ATOM 1635 C CA . GLN A 1 215 ? 16.249 -10.060 -34.728 1.00 95.94 215 GLN A CA 1
ATOM 1636 C C . GLN A 1 215 ? 15.773 -8.858 -33.897 1.00 95.94 215 GLN A C 1
ATOM 1638 O O . GLN A 1 215 ? 14.880 -9.011 -33.062 1.00 95.94 215 GLN A O 1
ATOM 1643 N N . LEU A 1 216 ? 16.306 -7.659 -34.152 1.00 95.50 216 LEU A N 1
ATOM 1644 C CA . LEU A 1 216 ? 15.895 -6.427 -33.468 1.00 95.50 216 LEU A CA 1
ATOM 1645 C C . LEU A 1 216 ? 14.436 -6.050 -33.773 1.00 95.50 216 LEU A C 1
ATOM 1647 O O . LEU A 1 216 ? 13.709 -5.641 -32.868 1.00 95.50 216 LEU A O 1
ATOM 1651 N N . GLN A 1 217 ? 13.970 -6.240 -35.012 1.00 95.81 217 GLN A N 1
ATOM 1652 C CA . GLN A 1 217 ? 12.566 -6.033 -35.391 1.00 95.81 217 GLN A CA 1
ATOM 1653 C C . GLN A 1 217 ? 11.624 -7.020 -34.681 1.00 95.81 217 GLN A C 1
ATOM 1655 O O . GLN A 1 217 ? 10.589 -6.607 -34.152 1.00 95.81 217 GLN A O 1
ATOM 1660 N N . LEU A 1 218 ? 11.992 -8.305 -34.611 1.00 97.19 218 LEU A N 1
ATOM 1661 C CA . LEU A 1 218 ? 11.237 -9.329 -33.879 1.00 97.19 218 LEU A CA 1
ATOM 1662 C C . LEU A 1 218 ? 11.203 -9.043 -32.371 1.00 97.19 218 LEU A C 1
ATOM 1664 O O . LEU A 1 218 ? 10.143 -9.154 -31.749 1.00 97.19 218 LEU A O 1
ATOM 1668 N N . GLN A 1 219 ? 12.326 -8.614 -31.788 1.00 93.94 219 GLN A N 1
ATOM 1669 C CA . GLN A 1 219 ? 12.393 -8.197 -30.389 1.00 93.94 219 GLN A CA 1
ATOM 1670 C C . GLN A 1 219 ? 11.493 -6.980 -30.136 1.00 93.94 219 GLN A C 1
ATOM 1672 O O . GLN A 1 219 ? 10.660 -7.027 -29.235 1.00 93.94 219 GLN A O 1
ATOM 1677 N N . MET A 1 220 ? 11.582 -5.933 -30.964 1.00 94.69 220 MET A N 1
ATOM 1678 C CA . MET A 1 220 ? 10.742 -4.735 -30.851 1.00 94.69 220 MET A CA 1
ATOM 1679 C C . MET A 1 220 ? 9.247 -5.068 -30.965 1.00 94.69 220 MET A C 1
ATOM 1681 O O . MET A 1 220 ? 8.449 -4.573 -30.171 1.00 94.69 220 MET A O 1
ATOM 1685 N N . SER A 1 221 ? 8.862 -5.937 -31.906 1.00 95.00 221 SER A N 1
ATOM 1686 C CA . SER A 1 221 ? 7.478 -6.402 -32.062 1.00 95.00 221 SER A CA 1
ATOM 1687 C C . SER A 1 221 ? 6.991 -7.184 -30.834 1.00 95.00 221 SER A C 1
ATOM 1689 O O . SER A 1 221 ? 5.893 -6.928 -30.339 1.00 95.00 221 SER A O 1
ATOM 1691 N N . THR A 1 222 ? 7.835 -8.063 -30.284 1.00 95.12 222 THR A N 1
ATOM 1692 C CA . THR A 1 222 ? 7.536 -8.836 -29.066 1.00 95.12 222 THR A CA 1
ATOM 1693 C C . THR A 1 222 ? 7.385 -7.923 -27.845 1.00 95.12 222 THR A C 1
ATOM 1695 O O . THR A 1 222 ? 6.428 -8.060 -27.084 1.00 95.12 222 THR A O 1
ATOM 1698 N N . THR A 1 223 ? 8.277 -6.942 -27.675 1.00 90.12 223 THR A N 1
ATOM 1699 C CA . THR A 1 223 ? 8.193 -5.939 -26.604 1.00 90.12 223 THR A CA 1
ATOM 1700 C C . THR A 1 223 ? 6.949 -5.062 -26.749 1.00 90.12 223 THR A C 1
ATOM 1702 O O . THR A 1 223 ? 6.262 -4.830 -25.760 1.00 90.12 223 THR A O 1
ATOM 1705 N N . ALA A 1 224 ? 6.600 -4.623 -27.962 1.00 92.69 224 ALA A N 1
ATOM 1706 C CA . ALA A 1 224 ? 5.382 -3.849 -28.204 1.00 92.69 224 ALA A CA 1
ATOM 1707 C C . ALA A 1 224 ? 4.111 -4.649 -27.862 1.00 92.69 224 ALA A C 1
ATOM 1709 O O . ALA A 1 224 ? 3.226 -4.129 -27.186 1.00 92.69 224 ALA A O 1
ATOM 1710 N N . ALA A 1 225 ? 4.044 -5.928 -28.250 1.00 96.00 225 ALA A N 1
ATOM 1711 C CA . ALA A 1 225 ? 2.939 -6.814 -27.884 1.00 96.00 225 ALA A CA 1
ATOM 1712 C C . ALA A 1 225 ? 2.846 -7.028 -26.361 1.00 96.00 225 ALA A C 1
ATOM 1714 O O . ALA A 1 225 ? 1.763 -6.912 -25.790 1.00 96.00 225 ALA A O 1
ATOM 1715 N N . SER A 1 226 ? 3.979 -7.265 -25.689 1.00 91.69 226 SER A N 1
ATOM 1716 C CA . SER A 1 226 ? 4.033 -7.418 -24.228 1.00 91.69 226 SER A CA 1
ATOM 1717 C C . SER A 1 226 ? 3.633 -6.140 -23.482 1.00 91.69 226 SER A C 1
ATOM 1719 O O . SER A 1 226 ? 2.982 -6.220 -22.443 1.00 91.69 226 SER A O 1
ATOM 1721 N N . ASN A 1 227 ? 4.000 -4.965 -24.000 1.00 94.06 227 ASN A N 1
ATOM 1722 C CA . ASN A 1 227 ? 3.622 -3.678 -23.417 1.00 94.06 227 ASN A CA 1
ATOM 1723 C C . ASN A 1 227 ? 2.124 -3.401 -23.600 1.00 94.06 227 ASN A C 1
ATOM 1725 O O . ASN A 1 227 ? 1.476 -2.968 -22.652 1.00 94.06 227 ASN A O 1
ATOM 1729 N N . ASN A 1 228 ? 1.562 -3.703 -24.775 1.00 94.75 228 ASN A N 1
ATOM 1730 C CA . ASN A 1 228 ? 0.123 -3.579 -25.018 1.00 94.75 228 ASN A CA 1
ATOM 1731 C C . ASN A 1 228 ? -0.684 -4.501 -24.092 1.00 94.75 228 ASN A C 1
ATOM 1733 O O . ASN A 1 228 ? -1.616 -4.027 -23.455 1.00 94.75 228 ASN A O 1
ATOM 1737 N N . LEU A 1 229 ? -0.282 -5.770 -23.943 1.00 97.00 229 LEU A N 1
ATOM 1738 C CA . LEU A 1 229 ? -0.926 -6.712 -23.017 1.00 97.00 229 LEU A CA 1
ATOM 1739 C C . LEU A 1 229 ? -0.818 -6.251 -21.551 1.00 97.00 229 LEU A C 1
ATOM 1741 O O . LEU A 1 229 ? -1.760 -6.405 -20.778 1.00 97.00 229 LEU A O 1
ATOM 1745 N N . SER A 1 230 ? 0.313 -5.650 -21.167 1.00 91.75 230 SER A N 1
ATOM 1746 C CA . SER A 1 230 ? 0.488 -5.048 -19.840 1.00 91.75 230 SER A CA 1
ATOM 1747 C C . SER A 1 230 ? -0.499 -3.893 -19.614 1.00 91.75 230 SER A C 1
ATOM 1749 O O . SER A 1 230 ? -1.202 -3.881 -18.605 1.00 91.75 230 SER A O 1
ATOM 1751 N N . ILE A 1 231 ? -0.631 -2.979 -20.584 1.00 96.44 231 ILE A N 1
ATOM 1752 C CA . ILE A 1 231 ? -1.596 -1.866 -20.546 1.00 96.44 231 ILE A CA 1
ATOM 1753 C C . ILE A 1 231 ? -3.041 -2.381 -20.500 1.00 96.44 231 ILE A C 1
ATOM 1755 O O . ILE A 1 231 ? -3.811 -1.916 -19.666 1.00 96.44 231 ILE A O 1
ATOM 1759 N N . GLU A 1 232 ? -3.395 -3.361 -21.333 1.00 96.06 232 GLU A N 1
ATOM 1760 C CA . GLU A 1 232 ? -4.723 -3.989 -21.363 1.00 96.06 232 GLU A CA 1
ATOM 1761 C C . GLU A 1 232 ? -5.061 -4.638 -20.011 1.00 96.06 232 GLU A C 1
ATOM 1763 O O . GLU A 1 232 ? -6.136 -4.408 -19.461 1.00 96.06 232 GLU A O 1
ATOM 1768 N N . SER A 1 233 ? -4.109 -5.358 -19.404 1.00 94.56 233 SER A N 1
ATOM 1769 C CA . SER A 1 233 ? -4.288 -5.933 -18.064 1.00 94.56 233 SER A CA 1
ATOM 1770 C C . SER A 1 233 ? -4.419 -4.866 -16.968 1.00 94.56 233 SER A C 1
ATOM 1772 O O . SER A 1 233 ? -5.214 -5.024 -16.045 1.00 94.56 233 SER A O 1
ATOM 1774 N N . ALA A 1 234 ? -3.686 -3.753 -17.069 1.00 92.50 234 ALA A N 1
ATOM 1775 C CA . ALA A 1 234 ? -3.782 -2.641 -16.126 1.00 92.50 234 ALA A CA 1
ATOM 1776 C C . ALA A 1 234 ? -5.113 -1.881 -16.259 1.00 92.50 234 ALA A C 1
ATOM 1778 O O . ALA A 1 234 ? -5.645 -1.414 -15.255 1.00 92.50 234 ALA A O 1
ATOM 1779 N N . GLN A 1 235 ? -5.662 -1.791 -17.475 1.00 96.12 235 GLN A N 1
ATOM 1780 C CA . GLN A 1 235 ? -6.990 -1.238 -17.743 1.00 96.12 235 GLN A CA 1
ATOM 1781 C C . GLN A 1 235 ? -8.091 -2.151 -17.199 1.00 96.12 235 GLN A C 1
ATOM 1783 O O . GLN A 1 235 ? -8.922 -1.673 -16.438 1.00 96.12 235 GLN A O 1
ATOM 1788 N N . ALA A 1 236 ? -8.041 -3.460 -17.468 1.00 95.25 236 ALA A N 1
ATOM 1789 C CA . ALA A 1 236 ? -8.998 -4.420 -16.911 1.00 95.25 236 ALA A CA 1
ATOM 1790 C C . ALA A 1 236 ? -9.015 -4.394 -15.369 1.00 95.25 236 ALA A C 1
ATOM 1792 O O . ALA A 1 236 ? -10.070 -4.216 -14.771 1.00 95.25 236 ALA A O 1
ATOM 1793 N N . ASN A 1 237 ? -7.842 -4.443 -14.723 1.00 90.88 237 ASN A N 1
ATOM 1794 C CA . ASN A 1 237 ? -7.726 -4.335 -13.261 1.00 90.88 237 ASN A CA 1
ATOM 1795 C C . ASN A 1 237 ? -8.255 -2.994 -12.703 1.00 90.88 237 ASN A C 1
ATOM 1797 O O . ASN A 1 237 ? -8.688 -2.934 -11.552 1.00 90.88 237 ASN A O 1
ATOM 1801 N N . TYR A 1 238 ? -8.183 -1.907 -13.481 1.00 92.69 238 TYR A N 1
ATOM 1802 C CA . TYR A 1 238 ? -8.729 -0.604 -13.096 1.00 92.69 238 TYR A CA 1
ATOM 1803 C C . TYR A 1 238 ? -10.253 -0.563 -13.244 1.00 92.69 238 TYR A C 1
ATOM 1805 O O . TYR A 1 238 ? -10.934 -0.108 -12.327 1.00 92.69 238 TYR A O 1
ATOM 1813 N N . ASP A 1 239 ? -10.787 -1.068 -14.356 1.00 92.81 239 ASP A N 1
ATOM 1814 C CA . ASP A 1 239 ? -12.226 -1.127 -14.607 1.00 92.81 239 ASP A CA 1
ATOM 1815 C C . ASP A 1 239 ? -12.917 -2.060 -13.596 1.00 92.81 239 ASP A C 1
ATOM 1817 O O . ASP A 1 239 ? -13.937 -1.683 -13.020 1.00 92.81 239 ASP A O 1
ATOM 1821 N N . ASP A 1 240 ? -12.320 -3.216 -13.281 1.00 90.69 240 ASP A N 1
ATOM 1822 C CA . ASP A 1 240 ? -12.777 -4.118 -12.214 1.00 90.69 240 ASP A CA 1
ATOM 1823 C C . ASP A 1 240 ? -12.799 -3.411 -10.847 1.00 90.69 240 ASP A C 1
ATOM 1825 O O . ASP A 1 240 ? -13.806 -3.470 -10.143 1.00 90.69 240 ASP A O 1
ATOM 1829 N N . LEU A 1 241 ? -11.748 -2.657 -10.490 1.00 85.62 241 LEU A N 1
ATOM 1830 C CA . LEU A 1 241 ? -11.713 -1.863 -9.253 1.00 85.62 241 LEU A CA 1
ATOM 1831 C C . LEU A 1 241 ? -12.783 -0.755 -9.229 1.00 85.62 241 LEU A C 1
ATOM 1833 O O . LEU A 1 241 ? -13.358 -0.473 -8.176 1.00 85.62 241 LEU A O 1
ATOM 1837 N N . VAL A 1 242 ? -13.058 -0.111 -10.367 1.00 89.38 242 VAL A N 1
ATOM 1838 C CA . VAL A 1 242 ? -14.122 0.898 -10.488 1.00 89.38 242 VAL A CA 1
ATOM 1839 C C . VAL A 1 242 ? -15.500 0.255 -10.310 1.00 89.38 242 VAL A C 1
ATOM 1841 O O . VAL A 1 242 ? -16.333 0.821 -9.601 1.00 89.38 242 VAL A O 1
ATOM 1844 N N . ASN A 1 243 ? -15.721 -0.936 -10.871 1.00 89.19 243 ASN A N 1
ATOM 1845 C CA . ASN A 1 243 ? -16.953 -1.706 -10.690 1.00 89.19 243 ASN A CA 1
ATOM 1846 C C . ASN A 1 243 ? -17.119 -2.167 -9.228 1.00 89.19 243 ASN A C 1
ATOM 1848 O O . ASN A 1 243 ? -18.167 -1.921 -8.636 1.00 89.19 243 ASN A O 1
ATOM 1852 N N . ASP A 1 244 ? -16.071 -2.707 -8.595 1.00 88.38 244 ASP A N 1
ATOM 1853 C CA . ASP A 1 244 ? -16.061 -3.088 -7.170 1.00 88.38 244 ASP A CA 1
ATOM 1854 C C . ASP A 1 244 ? -16.381 -1.907 -6.234 1.00 88.38 244 ASP A C 1
ATOM 1856 O O . ASP A 1 244 ? -16.980 -2.079 -5.168 1.00 88.38 244 ASP A O 1
ATOM 1860 N N . ILE A 1 245 ? -15.979 -0.688 -6.605 1.00 83.69 245 ILE A N 1
ATOM 1861 C CA . ILE A 1 245 ? -16.323 0.537 -5.871 1.00 83.69 245 ILE A CA 1
ATOM 1862 C C . ILE A 1 245 ? -17.772 0.966 -6.153 1.00 83.69 245 ILE A C 1
ATOM 1864 O O . ILE A 1 245 ? -18.459 1.393 -5.224 1.00 83.69 245 ILE A O 1
ATOM 1868 N N . ALA A 1 246 ? -18.248 0.849 -7.395 1.00 86.62 246 ALA A N 1
ATOM 1869 C CA . ALA A 1 246 ? -19.592 1.261 -7.806 1.00 86.62 246 ALA A CA 1
ATOM 1870 C C . ALA A 1 246 ? -20.703 0.347 -7.256 1.00 86.62 246 ALA A C 1
ATOM 1872 O O . ALA A 1 246 ? -21.696 0.848 -6.727 1.00 86.62 246 ALA A O 1
ATOM 1873 N N . ASP A 1 247 ? -20.507 -0.972 -7.317 1.00 87.69 247 ASP A N 1
ATOM 1874 C CA . ASP A 1 247 ? -21.425 -1.983 -6.770 1.00 87.69 247 ASP A CA 1
ATOM 1875 C C . ASP A 1 247 ? -21.280 -2.146 -5.243 1.00 87.69 247 ASP A C 1
ATOM 1877 O O . ASP A 1 247 ? -22.055 -2.857 -4.600 1.00 87.69 247 ASP A O 1
ATOM 1881 N N . GLY A 1 248 ? -20.298 -1.470 -4.635 1.00 82.38 248 GLY A N 1
ATOM 1882 C CA . GLY A 1 248 ? -20.066 -1.485 -3.193 1.00 82.38 248 GLY A CA 1
ATOM 1883 C C . GLY A 1 248 ? -19.415 -2.768 -2.671 1.00 82.38 248 GLY A C 1
ATOM 1884 O O . GLY A 1 248 ? -19.465 -3.015 -1.469 1.00 82.38 248 GLY A O 1
ATOM 1885 N N . LEU A 1 249 ? -18.783 -3.576 -3.529 1.00 83.06 249 LEU A N 1
ATOM 1886 C CA . LEU A 1 249 ? -18.007 -4.760 -3.134 1.00 83.06 249 LEU A CA 1
ATOM 1887 C C . LEU A 1 249 ? -16.695 -4.402 -2.413 1.00 83.06 249 LEU A C 1
ATOM 1889 O O . LEU A 1 249 ? -16.170 -5.237 -1.672 1.00 83.06 249 LEU A O 1
ATOM 1893 N N . ASN A 1 250 ? -16.205 -3.162 -2.553 1.00 85.38 250 ASN A N 1
ATOM 1894 C CA . ASN A 1 250 ? -14.974 -2.661 -1.933 1.00 85.38 250 ASN A CA 1
ATOM 1895 C C . ASN A 1 250 ? -14.787 -3.146 -0.478 1.00 85.38 250 ASN A C 1
ATOM 1897 O O . ASN A 1 250 ? -15.512 -2.760 0.445 1.00 85.38 250 ASN A O 1
ATOM 1901 N N . SER A 1 251 ? -13.776 -3.993 -0.274 1.00 83.94 251 SER A N 1
ATOM 1902 C CA . SER A 1 251 ? -13.587 -4.743 0.972 1.00 83.94 251 SER A CA 1
ATOM 1903 C C . SER A 1 251 ? -13.343 -3.851 2.192 1.00 83.94 251 SER A C 1
ATOM 1905 O O . SER A 1 251 ? -13.832 -4.159 3.277 1.00 83.94 251 SER A O 1
ATOM 1907 N N . THR A 1 252 ? -12.662 -2.713 2.030 1.00 82.94 252 THR A N 1
ATOM 1908 C CA . THR A 1 252 ? -12.448 -1.731 3.106 1.00 82.94 252 THR A CA 1
ATOM 1909 C C . THR A 1 252 ? -13.770 -1.134 3.592 1.00 82.94 252 THR A C 1
ATOM 1911 O O . THR A 1 252 ? -13.998 -1.055 4.801 1.00 82.94 252 THR A O 1
ATOM 1914 N N . VAL A 1 253 ? -14.667 -0.763 2.670 1.00 82.06 253 VAL A N 1
ATOM 1915 C CA . VAL A 1 253 ? -15.999 -0.234 3.008 1.00 82.06 253 VAL A CA 1
ATOM 1916 C C . VAL A 1 253 ? -16.861 -1.315 3.664 1.00 82.06 253 VAL A C 1
ATOM 1918 O O . VAL A 1 253 ? -17.456 -1.061 4.711 1.00 82.06 253 VAL A O 1
ATOM 1921 N N . ASN A 1 254 ? -16.874 -2.535 3.122 1.00 84.69 254 ASN A N 1
ATOM 1922 C CA . ASN A 1 254 ? -17.648 -3.640 3.696 1.00 84.69 254 ASN A CA 1
ATOM 1923 C C . ASN A 1 254 ? -17.172 -4.036 5.100 1.00 84.69 254 ASN A C 1
ATOM 1925 O O . ASN A 1 254 ? -17.994 -4.181 6.004 1.00 84.69 254 ASN A O 1
ATOM 1929 N N . ASN A 1 255 ? -15.858 -4.095 5.335 1.00 87.06 255 ASN A N 1
ATOM 1930 C CA . ASN A 1 255 ? -15.298 -4.336 6.667 1.00 87.06 255 ASN A CA 1
ATOM 1931 C C . ASN A 1 255 ? -15.675 -3.223 7.663 1.00 87.06 255 ASN A C 1
ATOM 1933 O O . ASN A 1 255 ? -15.991 -3.510 8.822 1.00 87.06 255 ASN A O 1
ATOM 1937 N N . ALA A 1 256 ? -15.698 -1.957 7.228 1.00 85.81 256 ALA A N 1
ATOM 1938 C CA . ALA A 1 256 ? -16.146 -0.839 8.058 1.00 85.81 256 ALA A CA 1
ATOM 1939 C C . ALA A 1 256 ? -17.649 -0.931 8.392 1.00 85.81 256 ALA A C 1
ATOM 1941 O O . ALA A 1 256 ? -18.026 -0.785 9.555 1.00 85.81 256 ALA A O 1
ATOM 1942 N N . LEU A 1 257 ? -18.502 -1.252 7.413 1.00 87.62 257 LEU A N 1
ATOM 1943 C CA . LEU A 1 257 ? -19.942 -1.465 7.615 1.00 87.62 257 LEU A CA 1
ATOM 1944 C C . LEU A 1 257 ? -20.220 -2.625 8.587 1.00 87.62 257 LEU A C 1
ATOM 1946 O O . LEU A 1 257 ? -21.005 -2.467 9.525 1.00 87.62 257 LEU A O 1
ATOM 1950 N N . SER A 1 258 ? -19.534 -3.763 8.433 1.00 91.94 258 SER A N 1
ATOM 1951 C CA . SER A 1 258 ? -19.631 -4.898 9.364 1.00 91.94 258 SER A CA 1
ATOM 1952 C C . SER A 1 258 ? -19.152 -4.543 10.777 1.00 91.94 258 SER A C 1
ATOM 1954 O O . SER A 1 258 ? -19.750 -4.982 11.764 1.00 91.94 258 SER A O 1
ATOM 1956 N N . SER A 1 259 ? -18.121 -3.701 10.893 1.00 92.06 259 SER A N 1
ATOM 1957 C CA . SER A 1 259 ? -17.628 -3.199 12.183 1.00 92.06 259 SER A CA 1
ATOM 1958 C C . SER A 1 259 ? -18.657 -2.295 12.871 1.00 92.06 259 SER A C 1
ATOM 1960 O O . SER A 1 259 ? -18.922 -2.469 14.059 1.00 92.06 259 SER A O 1
ATOM 1962 N N . ILE A 1 260 ? -19.312 -1.394 12.127 1.00 93.75 260 ILE A N 1
ATOM 1963 C CA . ILE A 1 260 ? -20.406 -0.545 12.635 1.00 93.75 260 ILE A CA 1
ATOM 1964 C C . ILE A 1 260 ? -21.593 -1.405 13.096 1.00 93.75 260 ILE A C 1
ATOM 1966 O O . ILE A 1 260 ? -22.103 -1.207 14.198 1.00 93.75 260 ILE A O 1
ATOM 1970 N N . GLY A 1 261 ? -21.997 -2.404 12.302 1.00 94.19 261 GLY A N 1
ATOM 1971 C CA . GLY A 1 261 ? -23.065 -3.339 12.673 1.00 94.19 261 GLY A CA 1
ATOM 1972 C C . GLY A 1 261 ? -22.749 -4.160 13.931 1.00 94.19 261 GLY A C 1
ATOM 1973 O O . GLY A 1 261 ? -23.643 -4.448 14.728 1.00 94.19 261 GLY A O 1
ATOM 1974 N N . SER A 1 262 ? -21.476 -4.494 14.150 1.00 95.38 262 SER A N 1
ATOM 1975 C CA . SER A 1 262 ? -21.005 -5.188 15.358 1.00 95.38 262 SER A CA 1
ATOM 1976 C C . SER A 1 262 ? -20.984 -4.259 16.579 1.00 95.38 262 SER A C 1
ATOM 1978 O O . SER A 1 262 ? -21.463 -4.627 17.652 1.00 95.38 262 SER A O 1
ATOM 1980 N N . ALA A 1 263 ? -20.507 -3.021 16.411 1.00 94.62 263 ALA A N 1
ATOM 1981 C CA . ALA A 1 263 ? -20.498 -2.004 17.461 1.00 94.62 263 ALA A CA 1
ATOM 1982 C C . ALA A 1 263 ? -21.918 -1.621 17.915 1.00 94.62 263 ALA A C 1
ATOM 1984 O O . ALA A 1 263 ? -22.163 -1.490 19.113 1.00 94.62 263 ALA A O 1
ATOM 1985 N N . PHE A 1 264 ? -22.873 -1.513 16.985 1.00 97.00 264 PHE A N 1
ATOM 1986 C CA . PHE A 1 264 ? -24.278 -1.239 17.304 1.00 97.00 264 PHE A CA 1
ATOM 1987 C C . PHE A 1 264 ? -24.922 -2.365 18.129 1.00 97.00 264 PHE A C 1
ATOM 1989 O O . PHE A 1 264 ? -25.613 -2.093 19.110 1.00 97.00 264 PHE A O 1
ATOM 1996 N N . GLN A 1 265 ? -24.651 -3.632 17.791 1.00 96.94 265 GLN A N 1
ATOM 1997 C CA . GLN A 1 265 ? -25.112 -4.779 18.584 1.00 96.94 265 GLN A CA 1
ATOM 1998 C C . GLN A 1 265 ? -24.493 -4.795 19.989 1.00 96.94 265 GLN A C 1
ATOM 2000 O O . GLN A 1 265 ? -25.208 -5.026 20.962 1.00 96.94 265 GLN A O 1
ATOM 2005 N N . SER A 1 266 ? -23.196 -4.491 20.109 1.00 96.50 266 SER A N 1
ATOM 2006 C CA . SER A 1 266 ? -22.512 -4.370 21.404 1.00 96.50 266 SER A CA 1
ATOM 2007 C C . SER A 1 266 ? -23.114 -3.256 22.273 1.00 96.50 266 SER A C 1
ATOM 2009 O O . SER A 1 266 ? -23.401 -3.472 23.450 1.00 96.50 266 SER A O 1
ATOM 2011 N N . LEU A 1 267 ? -23.414 -2.090 21.685 1.00 96.62 267 LEU A N 1
ATOM 2012 C CA . LEU A 1 267 ? -24.084 -0.984 22.377 1.00 96.62 267 LEU A CA 1
ATOM 2013 C C . LEU A 1 267 ? -25.499 -1.365 22.846 1.00 96.62 267 LEU A C 1
ATOM 2015 O O . LEU A 1 267 ? -25.861 -1.075 23.985 1.00 96.62 267 LEU A O 1
ATOM 2019 N N . LEU A 1 268 ? -26.279 -2.059 22.012 1.00 96.88 268 LEU A N 1
ATOM 2020 C CA . LEU A 1 268 ? -27.620 -2.532 22.369 1.00 96.88 268 LEU A CA 1
ATOM 2021 C C . LEU A 1 268 ? -27.590 -3.572 23.504 1.00 96.88 268 LEU A C 1
ATOM 2023 O O . LEU A 1 268 ? -28.430 -3.531 24.406 1.00 96.88 268 LEU A O 1
ATOM 2027 N N . GLN A 1 269 ? -26.606 -4.476 23.498 1.00 96.19 269 GLN A N 1
ATOM 2028 C CA . GLN A 1 269 ? -26.376 -5.420 24.596 1.00 96.19 269 GLN A CA 1
ATOM 2029 C C . GLN A 1 269 ? -25.964 -4.691 25.881 1.00 96.19 269 GLN A C 1
ATOM 2031 O O . GLN A 1 269 ? -26.557 -4.933 26.928 1.00 96.19 269 GLN A O 1
ATOM 2036 N N . ALA A 1 270 ? -25.021 -3.745 25.809 1.00 95.06 270 ALA A N 1
ATOM 2037 C CA . ALA A 1 270 ? -24.594 -2.953 26.962 1.00 95.06 270 ALA A CA 1
ATOM 2038 C C . ALA A 1 270 ? -25.753 -2.146 27.578 1.00 95.06 270 ALA A C 1
ATOM 2040 O O . ALA A 1 270 ? -25.899 -2.118 28.799 1.00 95.06 270 ALA A O 1
ATOM 2041 N N . GLN A 1 271 ? -26.618 -1.556 26.747 1.00 95.94 271 GLN A N 1
ATOM 2042 C CA . GLN A 1 271 ? -27.817 -0.847 27.197 1.00 95.94 271 GLN A CA 1
ATOM 2043 C C . GLN A 1 271 ? -28.848 -1.796 27.829 1.00 95.94 271 GLN A C 1
ATOM 2045 O O . GLN A 1 271 ? -29.455 -1.456 28.843 1.00 95.94 271 GLN A O 1
ATOM 2050 N N . THR A 1 272 ? -29.023 -2.997 27.270 1.00 96.62 272 THR A N 1
ATOM 2051 C CA . THR A 1 272 ? -29.911 -4.025 27.840 1.00 96.62 272 THR A CA 1
ATOM 2052 C C . THR A 1 272 ? -29.400 -4.487 29.206 1.00 96.62 272 THR A C 1
ATOM 2054 O O . THR A 1 272 ? -30.167 -4.518 30.164 1.00 96.62 272 THR A O 1
ATOM 2057 N N . ASN A 1 273 ? -28.098 -4.760 29.328 1.00 93.75 273 ASN A N 1
ATOM 2058 C CA . ASN A 1 273 ? -27.471 -5.152 30.589 1.00 93.75 273 ASN A CA 1
ATOM 2059 C C . ASN A 1 273 ? -27.594 -4.039 31.639 1.00 93.75 273 ASN A C 1
ATOM 2061 O O . ASN A 1 273 ? -28.041 -4.308 32.747 1.00 93.75 273 ASN A O 1
ATOM 2065 N N . TYR A 1 274 ? -27.292 -2.784 31.284 1.00 94.50 274 TYR A N 1
ATOM 2066 C CA . TYR A 1 274 ? -27.461 -1.637 32.184 1.00 94.50 274 TYR A CA 1
ATOM 2067 C C . TYR A 1 274 ? -28.900 -1.513 32.710 1.00 94.50 274 TYR A C 1
ATOM 2069 O O . TYR A 1 274 ? -29.105 -1.371 33.914 1.00 94.50 274 TYR A O 1
ATOM 2077 N N . ASN A 1 275 ? -29.900 -1.622 31.829 1.00 92.50 275 ASN A N 1
ATOM 2078 C CA . ASN A 1 275 ? -31.306 -1.571 32.230 1.00 92.50 275 ASN A CA 1
ATOM 2079 C C . ASN A 1 275 ? -31.672 -2.728 33.178 1.00 92.50 275 ASN A C 1
ATOM 2081 O O . ASN A 1 275 ? -32.371 -2.503 34.164 1.00 92.50 275 ASN A O 1
ATOM 2085 N N . ASN A 1 276 ? -31.179 -3.942 32.911 1.00 94.00 276 ASN A N 1
ATOM 2086 C CA . ASN A 1 276 ? -31.418 -5.112 33.759 1.00 94.00 276 ASN A CA 1
ATOM 2087 C C . ASN A 1 276 ? -30.789 -4.951 35.154 1.00 94.00 276 ASN A C 1
ATOM 2089 O O . ASN A 1 276 ? -31.461 -5.214 36.145 1.00 94.00 276 ASN A O 1
ATOM 2093 N N . GLU A 1 277 ? -29.545 -4.471 35.249 1.00 89.31 277 GLU A N 1
ATOM 2094 C CA . GLU A 1 277 ? -28.870 -4.217 36.534 1.00 89.31 277 GLU A CA 1
ATOM 2095 C C . GLU A 1 277 ? -29.576 -3.121 37.351 1.00 89.31 277 GLU A C 1
ATOM 2097 O O . GLU A 1 277 ? -29.742 -3.253 38.564 1.00 89.31 277 GLU A O 1
ATOM 2102 N N . VAL A 1 278 ? -30.053 -2.052 36.698 1.00 93.62 278 VAL A N 1
ATOM 2103 C CA . VAL A 1 278 ? -30.834 -0.994 37.363 1.00 93.62 278 VAL A CA 1
ATOM 2104 C C . VAL A 1 278 ? -32.171 -1.529 37.884 1.00 93.62 278 VAL A C 1
ATOM 2106 O O . VAL A 1 278 ? -32.580 -1.158 38.983 1.00 93.62 278 VAL A O 1
ATOM 2109 N N . LEU A 1 279 ? -32.852 -2.406 37.140 1.00 91.62 279 LEU A N 1
ATOM 2110 C CA . LEU A 1 279 ? -34.076 -3.062 37.613 1.00 91.62 279 LEU A CA 1
ATOM 2111 C C . LEU A 1 279 ? -33.782 -3.984 38.804 1.00 91.62 279 LEU A C 1
ATOM 2113 O O . LEU A 1 279 ? -34.343 -3.773 39.875 1.00 91.62 279 LEU A O 1
ATOM 2117 N N . LEU A 1 280 ? -32.822 -4.905 38.669 1.00 89.75 280 LEU A N 1
ATOM 2118 C CA . LEU A 1 280 ? -32.426 -5.843 39.726 1.00 89.75 280 LEU A CA 1
ATOM 2119 C C . LEU A 1 280 ? -31.992 -5.141 41.020 1.00 89.75 280 LEU A C 1
ATOM 2121 O O . LEU A 1 280 ? -32.308 -5.618 42.107 1.00 89.75 280 LEU A O 1
ATOM 2125 N N . ASN A 1 281 ? -31.298 -4.000 40.932 1.00 90.19 281 ASN A N 1
ATOM 2126 C CA . ASN A 1 281 ? -30.920 -3.235 42.119 1.00 90.19 281 ASN A CA 1
ATOM 2127 C C . ASN A 1 281 ? -32.138 -2.593 42.804 1.00 90.19 281 ASN A C 1
ATOM 2129 O O . ASN A 1 281 ? -32.247 -2.645 44.027 1.00 90.19 281 ASN A O 1
ATOM 2133 N N . ASN A 1 282 ? -33.074 -2.025 42.035 1.00 90.50 282 ASN A N 1
ATOM 2134 C CA . ASN A 1 282 ? -34.313 -1.466 42.584 1.00 90.50 282 ASN A CA 1
ATOM 2135 C C . ASN A 1 282 ? -35.200 -2.552 43.213 1.00 90.50 282 ASN A C 1
ATOM 2137 O O . ASN A 1 282 ? -35.701 -2.348 44.318 1.00 90.50 282 ASN A O 1
ATOM 2141 N N . ASP A 1 283 ? -35.333 -3.707 42.559 1.00 91.56 283 ASP A N 1
ATOM 2142 C CA . ASP A 1 283 ? -36.102 -4.848 43.061 1.00 91.56 283 ASP A CA 1
ATOM 2143 C C . ASP A 1 283 ? -35.478 -5.400 44.355 1.00 91.56 283 ASP A C 1
ATOM 2145 O O . ASP A 1 283 ? -36.166 -5.515 45.367 1.00 91.56 283 ASP A O 1
ATOM 2149 N N . ALA A 1 284 ? -34.157 -5.620 44.395 1.00 90.88 284 ALA A N 1
ATOM 2150 C CA . ALA A 1 284 ? -33.460 -6.087 45.598 1.00 90.88 284 ALA A CA 1
ATOM 2151 C C . ALA A 1 284 ? -33.523 -5.081 46.768 1.00 90.88 284 ALA A C 1
ATOM 2153 O O . ALA A 1 284 ? -33.646 -5.481 47.930 1.00 90.88 284 ALA A O 1
ATOM 2154 N N . ASN A 1 285 ? -33.483 -3.773 46.486 1.00 91.88 285 ASN A N 1
ATOM 2155 C CA . ASN A 1 285 ? -33.721 -2.739 47.497 1.00 91.88 285 ASN A CA 1
ATOM 2156 C C . ASN A 1 285 ? -35.177 -2.779 47.999 1.00 91.88 285 ASN A C 1
ATOM 2158 O O . ASN A 1 285 ? -35.412 -2.661 49.202 1.00 91.88 285 ASN A O 1
ATOM 2162 N N . SER A 1 286 ? -36.149 -2.988 47.104 1.00 92.62 286 SER A N 1
ATOM 2163 C CA . SER A 1 286 ? -37.572 -3.120 47.443 1.00 92.62 286 SER A CA 1
ATOM 2164 C C . SER A 1 286 ? -37.851 -4.358 48.302 1.00 92.62 286 SER A C 1
ATOM 2166 O O . SER A 1 286 ? -38.564 -4.254 49.302 1.00 92.62 286 SER A O 1
ATOM 2168 N N . ASP A 1 287 ? -37.246 -5.504 47.983 1.00 93.31 287 ASP A N 1
ATOM 2169 C CA . ASP A 1 287 ? -37.313 -6.729 48.790 1.00 93.31 287 ASP A CA 1
ATOM 2170 C C . ASP A 1 287 ? -36.670 -6.524 50.168 1.00 93.31 287 ASP A C 1
ATOM 2172 O O . ASP A 1 287 ? -37.257 -6.887 51.189 1.00 93.31 287 ASP A O 1
ATOM 2176 N N . THR A 1 288 ? -35.505 -5.869 50.222 1.00 92.62 288 THR A N 1
ATOM 2177 C CA . THR A 1 288 ? -34.818 -5.547 51.484 1.00 92.62 288 THR A CA 1
ATOM 2178 C C . THR A 1 288 ? -35.711 -4.687 52.383 1.00 92.62 288 THR A C 1
ATOM 2180 O O . THR A 1 288 ? -35.962 -5.056 53.532 1.00 92.62 288 THR A O 1
ATOM 2183 N N . ILE A 1 289 ? -36.271 -3.595 51.849 1.00 92.81 289 ILE A N 1
ATOM 2184 C CA . ILE A 1 289 ? -37.199 -2.705 52.567 1.00 92.81 289 ILE A CA 1
ATOM 2185 C C . ILE A 1 289 ? -38.463 -3.460 53.005 1.00 92.81 289 ILE A C 1
ATOM 2187 O O . ILE A 1 289 ? -38.883 -3.342 54.155 1.00 92.81 289 ILE A O 1
ATOM 2191 N N . SER A 1 290 ? -39.043 -4.284 52.130 1.00 92.88 290 SER A N 1
ATOM 2192 C CA . SER A 1 290 ? -40.240 -5.081 52.437 1.00 92.88 290 SER A CA 1
ATOM 2193 C C . SER A 1 290 ? -39.980 -6.114 53.539 1.00 92.88 290 SER A C 1
ATOM 2195 O O . SER A 1 290 ? -40.837 -6.335 54.399 1.00 92.88 290 SER A O 1
ATOM 2197 N N . SER A 1 291 ? -38.784 -6.710 53.567 1.00 94.00 291 SER A N 1
ATOM 2198 C CA . SER A 1 291 ? -38.369 -7.646 54.615 1.00 94.00 291 SER A CA 1
ATOM 2199 C C . SER A 1 291 ? -38.151 -6.956 55.966 1.00 94.00 291 SER A C 1
ATOM 2201 O O . SER A 1 291 ? -38.506 -7.529 56.995 1.00 94.00 291 SER A O 1
ATOM 2203 N N . ALA A 1 292 ? -37.635 -5.721 55.978 1.00 94.19 292 ALA A N 1
ATOM 2204 C CA . ALA A 1 292 ? -37.474 -4.920 57.192 1.00 94.19 292 ALA A CA 1
ATOM 2205 C C . ALA A 1 292 ? -38.838 -4.488 57.756 1.00 94.19 292 ALA A C 1
ATOM 2207 O O . ALA A 1 292 ? -39.127 -4.735 58.923 1.00 94.19 292 ALA A O 1
ATOM 2208 N N . ILE A 1 293 ? -39.736 -3.969 56.907 1.00 94.88 293 ILE A N 1
ATOM 2209 C CA . ILE A 1 293 ? -41.125 -3.649 57.288 1.00 94.88 293 ILE A CA 1
ATOM 2210 C C . ILE A 1 293 ? -41.827 -4.883 57.878 1.00 94.88 293 ILE A C 1
ATOM 2212 O O . ILE A 1 293 ? -42.500 -4.782 58.902 1.00 94.88 293 ILE A O 1
ATOM 2216 N N . SER A 1 294 ? -41.630 -6.061 57.278 1.00 95.06 294 SER A N 1
ATOM 2217 C CA . SER A 1 294 ? -42.212 -7.318 57.769 1.00 95.06 294 SER A CA 1
ATOM 2218 C C . SER A 1 294 ? -41.638 -7.763 59.123 1.00 95.06 294 SER A C 1
ATOM 2220 O O . SER A 1 294 ? -42.359 -8.371 59.915 1.00 95.06 294 SER A O 1
ATOM 2222 N N . GLN A 1 295 ? -40.367 -7.462 59.411 1.00 93.56 295 GLN A N 1
ATOM 2223 C CA . GLN A 1 295 ? -39.735 -7.730 60.709 1.00 93.56 295 GLN A CA 1
ATOM 2224 C C . GLN A 1 295 ? -40.260 -6.778 61.791 1.00 93.56 295 GLN A C 1
ATOM 2226 O O . GLN A 1 295 ? -40.701 -7.256 62.835 1.00 93.56 295 GLN A O 1
ATOM 2231 N N . VAL A 1 296 ? -40.321 -5.471 61.512 1.00 96.19 296 VAL A N 1
ATOM 2232 C CA . VAL A 1 296 ? -40.884 -4.457 62.424 1.00 96.19 296 VAL A CA 1
ATOM 2233 C C . VAL A 1 296 ? -42.350 -4.756 62.753 1.00 96.19 296 VAL A C 1
ATOM 2235 O O . VAL A 1 296 ? -42.724 -4.756 63.924 1.00 96.19 296 VAL A O 1
ATOM 2238 N N . GLU A 1 297 ? -43.175 -5.091 61.755 1.00 96.19 297 GLU A N 1
ATOM 2239 C CA . GLU A 1 297 ? -44.568 -5.515 61.969 1.00 96.19 297 GLU A CA 1
ATOM 2240 C C . GLU A 1 297 ? -44.633 -6.788 62.833 1.00 96.19 297 GLU A C 1
ATOM 2242 O O . GLU A 1 297 ? -45.382 -6.848 63.807 1.00 96.19 297 GLU A O 1
ATOM 2247 N N . SER A 1 298 ? -43.796 -7.792 62.547 1.00 95.25 298 SER A N 1
ATOM 2248 C CA . SER A 1 298 ? -43.750 -9.035 63.333 1.00 95.25 298 SER A CA 1
ATOM 2249 C C . SER A 1 298 ? -43.325 -8.805 64.788 1.00 95.25 298 SER A C 1
ATOM 2251 O O . SER A 1 298 ? -43.834 -9.481 65.685 1.00 95.25 298 SER A O 1
ATOM 2253 N N . ALA A 1 299 ? -42.409 -7.868 65.045 1.00 94.56 299 ALA A N 1
ATOM 2254 C CA . ALA A 1 299 ? -41.995 -7.483 66.391 1.00 94.56 299 ALA A CA 1
ATOM 2255 C C . ALA A 1 299 ? -43.092 -6.673 67.105 1.00 94.56 299 ALA A C 1
ATOM 2257 O O . ALA A 1 299 ? -43.426 -6.970 68.249 1.00 94.56 299 ALA A O 1
ATOM 2258 N N . TYR A 1 300 ? -43.741 -5.731 66.412 1.00 95.56 300 TYR A N 1
ATOM 2259 C CA . TYR A 1 300 ? -44.861 -4.950 66.944 1.00 95.56 300 TYR A CA 1
ATOM 2260 C C . TYR A 1 300 ? -46.030 -5.839 67.399 1.00 95.56 300 TYR A C 1
ATOM 2262 O O . TYR A 1 300 ? -46.540 -5.687 68.512 1.00 95.56 300 TYR A O 1
ATOM 2270 N N . GLN A 1 301 ? -46.416 -6.818 66.573 1.00 95.94 301 GLN A N 1
ATOM 2271 C CA . GLN A 1 301 ? -47.459 -7.795 66.904 1.00 95.94 301 GLN A CA 1
ATOM 2272 C C . GLN A 1 301 ? -47.065 -8.667 68.112 1.00 95.94 301 GLN A C 1
ATOM 2274 O O . GLN A 1 301 ? -47.904 -8.952 68.972 1.00 95.94 301 GLN A O 1
ATOM 2279 N N . GLN A 1 302 ? -45.786 -9.046 68.235 1.00 94.44 302 GLN A N 1
ATOM 2280 C CA . GLN A 1 302 ? -45.278 -9.760 69.411 1.00 94.44 302 GLN A CA 1
ATOM 2281 C C . GLN A 1 302 ? -45.373 -8.902 70.679 1.00 94.44 302 GLN A C 1
ATOM 2283 O O . GLN A 1 302 ? -45.957 -9.365 71.660 1.00 94.44 302 GLN A O 1
ATOM 2288 N N . THR A 1 303 ? -44.911 -7.650 70.652 1.00 95.50 303 THR A N 1
ATOM 2289 C CA . THR A 1 303 ? -44.998 -6.714 71.789 1.00 95.50 303 THR A CA 1
ATOM 2290 C C . THR A 1 303 ? -46.445 -6.452 72.200 1.00 95.50 303 THR A C 1
ATOM 2292 O O . THR A 1 303 ? -46.760 -6.496 73.388 1.00 95.50 303 THR A O 1
ATOM 2295 N N . GLN A 1 304 ? -47.364 -6.287 71.240 1.00 95.88 304 GLN A N 1
ATOM 2296 C CA . GLN A 1 304 ? -48.798 -6.177 71.526 1.00 95.88 304 GLN A CA 1
ATOM 2297 C C . GLN A 1 304 ? -49.341 -7.445 72.212 1.00 95.88 304 GLN A C 1
ATOM 2299 O O . GLN A 1 304 ? -50.092 -7.351 73.185 1.00 95.88 304 GLN A O 1
ATOM 2304 N N . SER A 1 305 ? -48.938 -8.636 71.754 1.00 95.88 305 SER A N 1
ATOM 2305 C CA . SER A 1 305 ? -49.357 -9.902 72.368 1.00 95.88 305 SER A CA 1
ATOM 2306 C C . SER A 1 305 ? -48.801 -10.091 73.787 1.00 95.88 305 SER A C 1
ATOM 2308 O O . SER A 1 305 ? -49.535 -10.528 74.675 1.00 95.88 305 SER A O 1
ATOM 2310 N N . ALA A 1 306 ? -47.548 -9.694 74.032 1.00 95.88 306 ALA A N 1
ATOM 2311 C CA . ALA A 1 306 ? -46.908 -9.763 75.342 1.00 95.88 306 ALA A CA 1
ATOM 2312 C C . ALA A 1 306 ? -47.507 -8.742 76.324 1.00 95.88 306 ALA A C 1
ATOM 2314 O O . ALA A 1 306 ? -47.763 -9.083 77.477 1.00 95.88 306 ALA A O 1
ATOM 2315 N N . ALA A 1 307 ? -47.837 -7.532 75.858 1.00 96.00 307 ALA A N 1
ATOM 2316 C CA . ALA A 1 307 ? -48.546 -6.524 76.649 1.00 96.00 307 ALA A CA 1
ATOM 2317 C C . ALA A 1 307 ? -49.918 -7.035 77.119 1.00 96.00 307 ALA A C 1
ATOM 2319 O O . ALA A 1 307 ? -50.275 -6.885 78.287 1.00 96.00 307 ALA A O 1
ATOM 2320 N N . MET A 1 308 ? -50.667 -7.707 76.236 1.00 96.19 308 MET A N 1
ATOM 2321 C CA . MET A 1 308 ? -51.925 -8.353 76.617 1.00 96.19 308 MET A CA 1
ATOM 2322 C C . MET A 1 308 ? -51.707 -9.495 77.619 1.00 96.19 308 MET A C 1
ATOM 2324 O O . MET A 1 308 ? -52.488 -9.621 78.557 1.00 96.19 308 MET A O 1
ATOM 2328 N N . GLN A 1 309 ? -50.663 -10.318 77.476 1.00 94.25 309 GLN A N 1
ATOM 2329 C CA . GLN A 1 309 ? -50.356 -11.376 78.454 1.00 94.25 309 GLN A CA 1
ATOM 2330 C C . GLN A 1 309 ? -49.996 -10.806 79.834 1.00 94.25 309 GLN A C 1
ATOM 2332 O O . GLN A 1 309 ? -50.482 -11.313 80.843 1.00 94.25 309 GLN A O 1
ATOM 2337 N N . LEU A 1 310 ? -49.212 -9.725 79.878 1.00 95.31 310 LEU A N 1
ATOM 2338 C CA . LEU A 1 310 ? -48.864 -9.008 81.105 1.00 95.31 310 LEU A CA 1
ATOM 2339 C C . LEU A 1 310 ? -50.101 -8.405 81.783 1.00 95.31 310 LEU A C 1
ATOM 2341 O O . LEU A 1 310 ? -50.286 -8.605 82.982 1.00 95.31 310 LEU A O 1
ATOM 2345 N N . GLN A 1 311 ? -50.988 -7.752 81.023 1.00 95.69 311 GLN A N 1
ATOM 2346 C CA . GLN A 1 311 ? -52.258 -7.241 81.549 1.00 95.69 311 GLN A CA 1
ATOM 2347 C C . GLN A 1 311 ? -53.107 -8.373 82.148 1.00 95.69 311 GLN A C 1
ATOM 2349 O O . GLN A 1 311 ? -53.486 -8.293 83.311 1.00 95.69 311 GLN A O 1
ATOM 2354 N N . ASN A 1 312 ? -53.306 -9.475 81.413 1.00 95.56 312 ASN A N 1
ATOM 2355 C CA . ASN A 1 312 ? -54.039 -10.639 81.926 1.00 95.56 312 ASN A CA 1
ATOM 2356 C C . ASN A 1 312 ? -53.389 -11.231 83.196 1.00 95.56 312 ASN A C 1
ATOM 2358 O O . ASN A 1 312 ? -54.097 -11.735 84.063 1.00 95.56 312 ASN A O 1
ATOM 2362 N N . ALA A 1 313 ? -52.058 -11.194 83.339 1.00 94.50 313 ALA A N 1
ATOM 2363 C CA . ALA A 1 313 ? -51.375 -11.670 84.546 1.00 94.50 313 ALA A CA 1
ATOM 2364 C C . ALA A 1 313 ? -51.637 -10.770 85.770 1.00 94.50 313 ALA A C 1
ATOM 2366 O O . ALA A 1 313 ? -51.808 -11.288 86.877 1.00 94.50 313 ALA A O 1
ATOM 2367 N N . TYR A 1 314 ? -51.721 -9.448 85.578 1.00 94.56 314 TYR A N 1
ATOM 2368 C CA . TYR A 1 314 ? -52.170 -8.516 86.617 1.00 94.56 314 TYR A CA 1
ATOM 2369 C C . TYR A 1 314 ? -53.652 -8.718 86.957 1.00 94.56 314 TYR A C 1
ATOM 2371 O O . TYR A 1 314 ? -53.973 -8.912 88.130 1.00 94.56 314 TYR A O 1
ATOM 2379 N N . ASP A 1 315 ? -54.527 -8.762 85.948 1.00 94.69 315 ASP A N 1
ATOM 2380 C CA . ASP A 1 315 ? -55.977 -8.929 86.117 1.00 94.69 315 ASP A CA 1
ATOM 2381 C C . ASP A 1 315 ? -56.299 -10.228 86.881 1.00 94.69 315 ASP A C 1
ATOM 2383 O O . ASP A 1 315 ? -57.030 -10.205 87.869 1.00 94.69 315 ASP A O 1
ATOM 2387 N N . ASN A 1 316 ? -55.670 -11.352 86.504 1.00 92.56 316 ASN A N 1
ATOM 2388 C CA . ASN A 1 316 ? -55.809 -12.640 87.196 1.00 92.56 316 ASN A CA 1
ATOM 2389 C C . ASN A 1 316 ? -55.395 -12.571 88.677 1.00 92.56 316 ASN A C 1
ATOM 2391 O O . ASN A 1 316 ? -55.997 -13.245 89.516 1.00 92.56 316 ASN A O 1
ATOM 2395 N N . LYS A 1 317 ? -54.367 -11.780 89.018 1.00 92.44 317 LYS A N 1
ATOM 2396 C CA . LYS A 1 317 ? -53.940 -11.589 90.411 1.00 92.44 317 LYS A CA 1
ATOM 2397 C C . LYS A 1 317 ? -54.932 -10.717 91.181 1.00 92.44 317 LYS A C 1
ATOM 2399 O O . LYS A 1 317 ? -55.213 -11.024 92.338 1.00 92.44 317 LYS A O 1
ATOM 2404 N N . GLU A 1 318 ? -55.462 -9.659 90.569 1.00 91.44 318 GLU A N 1
ATOM 2405 C CA . GLU A 1 318 ? -56.466 -8.790 91.195 1.00 91.44 318 GLU A CA 1
ATOM 2406 C C . GLU A 1 318 ? -57.778 -9.550 91.455 1.00 91.44 318 GLU A C 1
ATOM 2408 O O . GLU A 1 318 ? -58.283 -9.524 92.579 1.00 91.44 318 GLU A O 1
ATOM 2413 N N . ASP A 1 319 ? -58.256 -10.338 90.485 1.00 89.25 319 ASP A N 1
ATOM 2414 C CA . ASP A 1 319 ? -59.408 -11.234 90.654 1.00 89.25 319 ASP A CA 1
ATOM 2415 C C . ASP A 1 319 ? -59.166 -12.269 91.770 1.00 89.25 319 ASP A C 1
ATOM 2417 O O . ASP A 1 319 ? -60.036 -12.500 92.617 1.00 89.25 319 ASP A O 1
ATOM 2421 N N . ALA A 1 320 ? -57.973 -12.874 91.828 1.00 87.44 320 ALA A N 1
ATOM 2422 C CA . ALA A 1 320 ? -57.626 -13.841 92.869 1.0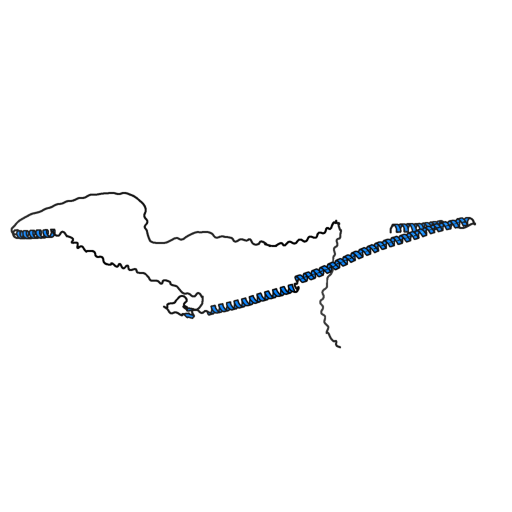0 87.44 320 ALA A CA 1
ATOM 2423 C C . ALA A 1 320 ? -57.580 -13.211 94.276 1.00 87.44 320 ALA A C 1
ATOM 2425 O O . ALA A 1 320 ? -58.080 -13.816 95.230 1.00 87.44 320 ALA A O 1
ATOM 2426 N N . ILE A 1 321 ? -57.050 -11.987 94.406 1.00 87.62 321 ILE A N 1
ATOM 2427 C CA . ILE A 1 321 ? -57.098 -11.202 95.651 1.00 87.62 321 ILE A CA 1
ATOM 2428 C C . ILE A 1 321 ? -58.552 -10.894 96.024 1.00 87.62 321 ILE A C 1
ATOM 2430 O O . ILE A 1 321 ? -58.942 -11.112 97.170 1.00 87.62 321 ILE A O 1
ATOM 2434 N N . TYR A 1 322 ? -59.378 -10.459 95.069 1.00 86.69 322 TYR A N 1
ATOM 2435 C CA . TYR A 1 322 ? -60.786 -10.142 95.309 1.00 86.69 322 TYR A CA 1
ATOM 2436 C C . TYR A 1 322 ? -61.587 -11.355 95.814 1.00 86.69 322 TYR A C 1
ATOM 2438 O O . TYR A 1 322 ? -62.341 -11.235 96.786 1.00 86.69 322 TYR A O 1
ATOM 2446 N N . GLN A 1 323 ? -61.412 -12.543 95.216 1.00 84.00 323 GLN A N 1
ATOM 2447 C CA . GLN A 1 323 ? -62.073 -13.755 95.723 1.00 84.00 323 GLN A CA 1
ATOM 2448 C C . GLN A 1 323 ? -61.523 -14.175 97.098 1.00 84.00 323 GLN A C 1
ATOM 2450 O O . GLN A 1 323 ? -62.307 -14.598 97.946 1.00 84.00 323 GLN A O 1
ATOM 2455 N N . TYR A 1 324 ? -60.219 -14.019 97.362 1.00 82.44 324 TYR A N 1
ATOM 2456 C CA . TYR A 1 324 ? -59.630 -14.286 98.680 1.00 82.44 324 TYR A CA 1
ATOM 2457 C C . TYR A 1 324 ? -60.196 -13.350 99.761 1.00 82.44 324 TYR A C 1
ATOM 2459 O O . TYR A 1 324 ? -60.734 -13.831 100.757 1.00 82.44 324 TYR A O 1
ATOM 2467 N N . GLU A 1 325 ? -60.182 -12.029 99.547 1.00 81.69 325 GLU A N 1
ATOM 2468 C CA . GLU A 1 325 ? -60.741 -11.047 100.490 1.00 81.69 325 GLU A CA 1
ATOM 2469 C C . GLU A 1 325 ? -62.237 -11.247 100.747 1.00 81.69 325 GLU A C 1
ATOM 2471 O O . GLU A 1 325 ? -62.735 -10.940 101.835 1.00 81.69 325 GLU A O 1
ATOM 2476 N N . LYS A 1 326 ? -62.978 -11.722 99.744 1.00 81.19 326 LYS A N 1
ATOM 2477 C CA . LYS A 1 326 ? -64.390 -12.088 99.858 1.00 81.19 326 LYS A CA 1
ATOM 2478 C C . LYS A 1 326 ? -64.565 -13.337 100.724 1.00 81.19 326 LYS A C 1
ATOM 2480 O O . LYS A 1 326 ? -65.281 -13.261 101.718 1.00 81.19 326 LYS A O 1
ATOM 2485 N N . ASN A 1 327 ? -63.873 -14.428 100.398 1.00 74.69 327 ASN A N 1
ATOM 2486 C CA . ASN A 1 327 ? -63.980 -15.707 101.107 1.00 74.69 327 ASN A CA 1
ATOM 2487 C C . ASN A 1 327 ? -63.494 -15.615 102.566 1.00 74.69 327 ASN A C 1
ATOM 2489 O O . ASN A 1 327 ? -64.051 -16.281 103.431 1.00 74.69 327 ASN A O 1
ATOM 2493 N N . LEU A 1 328 ? -62.536 -14.727 102.876 1.00 67.31 328 LEU A N 1
ATOM 2494 C CA . LEU A 1 328 ? -62.032 -14.490 104.241 1.00 67.31 328 LEU A CA 1
ATOM 2495 C C . LEU A 1 328 ? -63.103 -14.038 105.256 1.00 67.31 328 LEU A C 1
ATOM 2497 O O . LEU A 1 328 ? -62.815 -13.936 106.448 1.00 67.31 328 LEU A O 1
ATOM 2501 N N . LYS A 1 329 ? -64.314 -13.705 104.793 1.00 61.22 329 LYS A N 1
ATOM 2502 C CA . LYS A 1 329 ? -65.445 -13.269 105.624 1.00 61.22 329 LYS A CA 1
ATOM 2503 C C . LYS A 1 329 ? -66.386 -14.417 106.028 1.00 61.22 329 LYS A C 1
ATOM 2505 O O . LYS A 1 329 ? -67.195 -14.208 106.929 1.00 61.22 329 LYS A O 1
ATOM 2510 N N . ASP A 1 330 ? -66.248 -15.597 105.411 1.00 60.88 330 ASP A N 1
ATOM 2511 C CA . ASP A 1 330 ? -67.240 -16.688 105.432 1.00 60.88 330 ASP A CA 1
ATOM 2512 C C . ASP A 1 330 ? -66.729 -18.016 106.067 1.00 60.88 330 ASP A C 1
ATOM 2514 O O . ASP A 1 330 ? -67.352 -19.060 105.880 1.00 60.88 330 ASP A O 1
ATOM 2518 N N . ASP A 1 331 ? -65.661 -17.953 106.882 1.00 47.44 331 ASP A N 1
ATOM 2519 C CA . ASP A 1 331 ? -64.992 -19.053 107.633 1.00 47.44 331 ASP A CA 1
ATOM 2520 C C . ASP A 1 331 ? -63.895 -19.857 106.864 1.00 47.44 331 ASP A C 1
ATOM 2522 O O . ASP A 1 331 ? -63.682 -19.673 105.668 1.00 47.44 331 ASP A O 1
ATOM 2526 N N . GLU A 1 332 ? -63.085 -20.639 107.595 1.00 57.62 332 GLU A N 1
ATOM 2527 C CA . GLU A 1 332 ? -61.668 -20.951 107.287 1.00 57.62 332 GLU A CA 1
ATOM 2528 C C . GLU A 1 332 ? -61.304 -21.712 105.980 1.00 57.62 332 GLU A C 1
ATOM 2530 O O . GLU A 1 332 ? -61.988 -22.620 105.509 1.00 57.62 332 GLU A O 1
ATOM 2535 N N . THR A 1 333 ? -60.038 -21.505 105.566 1.00 57.12 333 THR A N 1
ATOM 2536 C CA . THR A 1 333 ? -59.198 -22.365 104.687 1.00 57.12 333 THR A CA 1
ATOM 2537 C C . THR A 1 333 ? -59.234 -22.117 103.167 1.00 57.12 333 THR A C 1
ATOM 2539 O O . THR A 1 333 ? -59.418 -23.042 102.376 1.00 57.12 333 THR A O 1
ATOM 2542 N N . TYR A 1 334 ? -58.925 -20.890 102.735 1.00 55.66 334 TYR A N 1
ATOM 2543 C CA . TYR A 1 334 ? -58.442 -20.620 101.370 1.00 55.66 334 TYR A CA 1
ATOM 2544 C C . TYR A 1 334 ? -57.029 -20.024 101.433 1.00 55.66 334 TYR A C 1
ATOM 2546 O O . TYR A 1 334 ? -56.853 -18.937 101.975 1.00 55.66 334 TYR A O 1
ATOM 2554 N N . ASP A 1 335 ? -56.027 -20.736 100.912 1.00 66.06 335 ASP A N 1
ATOM 2555 C CA . ASP A 1 335 ? -54.628 -20.285 100.911 1.00 66.06 335 ASP A CA 1
ATOM 2556 C C . ASP A 1 335 ? -54.325 -19.493 99.628 1.00 66.06 335 ASP A C 1
ATOM 2558 O O . ASP A 1 335 ? -54.570 -19.974 98.518 1.00 66.06 335 ASP A O 1
ATOM 2562 N N . PHE A 1 336 ? -53.838 -18.260 99.772 1.00 75.12 336 PHE A N 1
ATOM 2563 C CA . PHE A 1 336 ? -53.523 -17.382 98.646 1.00 75.12 336 PHE A CA 1
ATOM 2564 C C . PHE A 1 336 ? -52.028 -17.461 98.330 1.00 75.12 336 PHE A C 1
ATOM 2566 O O . PHE A 1 336 ? -51.216 -16.738 98.909 1.00 75.12 336 PHE A O 1
ATOM 2573 N N . ASP A 1 337 ? -51.678 -18.326 97.375 1.00 81.00 337 ASP A N 1
ATOM 2574 C CA . ASP A 1 337 ? -50.324 -18.437 96.822 1.00 81.00 337 ASP A CA 1
ATOM 2575 C C . ASP A 1 337 ? -49.968 -17.190 95.993 1.00 81.00 337 ASP A C 1
ATOM 2577 O O . ASP A 1 337 ? -50.002 -17.182 94.759 1.00 81.00 337 ASP A O 1
ATOM 2581 N N . SER A 1 338 ? -49.636 -16.101 96.691 1.00 82.38 338 SER A N 1
ATOM 2582 C CA . SER A 1 338 ? -49.209 -14.846 96.071 1.00 82.38 338 SER A CA 1
ATOM 2583 C C . SER A 1 338 ? -47.955 -15.034 95.220 1.00 82.38 338 SER A C 1
ATOM 2585 O O . SER A 1 338 ? -47.806 -14.358 94.207 1.00 82.38 338 SER A O 1
ATOM 2587 N N . LEU A 1 339 ? -47.078 -15.966 95.615 1.00 86.38 339 LEU A N 1
ATOM 2588 C CA . LEU A 1 339 ? -45.796 -16.228 94.972 1.00 86.38 339 LEU A CA 1
ATOM 2589 C C . LEU A 1 339 ? -45.990 -16.788 93.559 1.00 86.38 339 LEU A C 1
ATOM 2591 O O . LEU A 1 339 ? -45.293 -16.356 92.646 1.00 86.38 339 LEU A O 1
ATOM 2595 N N . SER A 1 340 ? -46.971 -17.670 93.353 1.00 89.75 340 SER A N 1
ATOM 2596 C CA . SER A 1 340 ? -47.353 -18.155 92.021 1.00 89.75 340 SER A CA 1
ATOM 2597 C C . SER A 1 340 ? -47.848 -17.031 91.102 1.00 89.75 340 SER A C 1
ATOM 2599 O O . SER A 1 340 ? -47.444 -16.970 89.938 1.00 89.75 340 SER A O 1
ATOM 2601 N N . TYR A 1 341 ? -48.668 -16.099 91.602 1.00 90.50 341 TYR A N 1
ATOM 2602 C CA . TYR A 1 341 ? -49.118 -14.946 90.806 1.00 90.50 341 TYR A CA 1
ATOM 2603 C C . TYR A 1 341 ? -47.990 -13.935 90.550 1.00 90.50 341 TYR A C 1
ATOM 2605 O O . TYR A 1 341 ? -47.862 -13.432 89.436 1.00 90.50 341 TYR A O 1
ATOM 2613 N N . ASP A 1 342 ? -47.132 -13.671 91.538 1.00 90.94 342 ASP A N 1
ATOM 2614 C CA . ASP A 1 342 ? -45.945 -12.822 91.374 1.00 90.94 342 ASP A CA 1
ATOM 2615 C C . ASP A 1 342 ? -44.953 -13.421 90.365 1.00 90.94 342 ASP A C 1
ATOM 2617 O O . ASP A 1 342 ? -44.386 -12.697 89.547 1.00 90.94 342 ASP A O 1
ATOM 2621 N N . GLN A 1 343 ? -44.786 -14.746 90.357 1.00 92.69 343 GLN A N 1
ATOM 2622 C CA . GLN A 1 343 ? -43.933 -15.449 89.401 1.00 92.69 343 GLN A CA 1
ATOM 2623 C C . GLN A 1 343 ? -44.533 -15.466 87.984 1.00 92.69 343 GLN A C 1
ATOM 2625 O O . GLN A 1 343 ? -43.789 -15.332 87.010 1.00 92.69 343 GLN A O 1
ATOM 2630 N N . GLN A 1 344 ? -45.863 -15.551 87.852 1.00 92.62 344 GLN A N 1
ATOM 2631 C CA . GLN A 1 344 ? -46.562 -15.372 86.574 1.00 92.62 344 GLN A CA 1
ATOM 2632 C C . GLN A 1 344 ? -46.376 -13.950 86.027 1.00 92.62 344 GLN A C 1
ATOM 2634 O O . GLN A 1 344 ? -45.918 -13.805 84.893 1.00 92.62 344 GLN A O 1
ATOM 2639 N N . ILE A 1 345 ? -46.628 -12.912 86.835 1.00 94.25 345 ILE A N 1
ATOM 2640 C CA . ILE A 1 345 ? -46.413 -11.507 86.445 1.00 94.25 345 ILE A CA 1
ATOM 2641 C C . ILE A 1 345 ? -44.950 -11.269 86.063 1.00 94.25 345 ILE A C 1
ATOM 2643 O O . ILE A 1 345 ? -44.692 -10.712 85.002 1.00 94.25 345 ILE A O 1
ATOM 2647 N N . ALA A 1 346 ? -43.983 -11.751 86.851 1.00 94.75 346 ALA A N 1
ATOM 2648 C CA . ALA A 1 346 ? -42.564 -11.626 86.515 1.00 94.75 346 ALA A CA 1
ATOM 2649 C C . ALA A 1 346 ? -42.211 -12.311 85.181 1.00 94.75 346 ALA A C 1
ATOM 2651 O O . ALA A 1 346 ? -41.432 -11.768 84.399 1.00 94.75 346 ALA A O 1
ATOM 2652 N N . SER A 1 347 ? -42.800 -13.477 84.884 1.00 94.44 347 SER A N 1
ATOM 2653 C CA . SER A 1 347 ? -42.592 -14.161 83.600 1.00 94.44 347 SER A CA 1
ATOM 2654 C C . SER A 1 347 ? -43.208 -13.408 82.414 1.00 94.44 347 SER A C 1
ATOM 2656 O O . SER A 1 347 ? -42.571 -13.302 81.367 1.00 94.44 347 SER A O 1
ATOM 2658 N N . ALA A 1 348 ? -44.394 -12.818 82.592 1.00 95.19 348 ALA A N 1
ATOM 2659 C CA . ALA A 1 348 ? -45.048 -12.008 81.570 1.00 95.19 348 ALA A CA 1
ATOM 2660 C C . ALA A 1 348 ? -44.332 -10.661 81.361 1.00 95.19 348 ALA A C 1
ATOM 2662 O O . ALA A 1 348 ? -44.193 -10.226 80.222 1.00 95.19 348 ALA A O 1
ATOM 2663 N N . GLN A 1 349 ? -43.802 -10.051 82.427 1.00 95.56 349 GLN A N 1
ATOM 2664 C CA . GLN A 1 349 ? -42.991 -8.834 82.359 1.00 95.56 349 GLN A CA 1
ATOM 2665 C C . GLN A 1 349 ? -41.709 -9.098 81.571 1.00 95.56 349 GLN A C 1
ATOM 2667 O O . GLN A 1 349 ? -41.461 -8.416 80.588 1.00 95.56 349 GLN A O 1
ATOM 2672 N N . MET A 1 350 ? -40.961 -10.162 81.893 1.00 95.25 350 MET A N 1
ATOM 2673 C CA . MET A 1 350 ? -39.795 -10.553 81.090 1.00 95.25 350 MET A CA 1
ATOM 2674 C C . MET A 1 350 ? -40.171 -10.853 79.629 1.00 95.25 350 MET A C 1
ATOM 2676 O O . MET A 1 350 ? -39.384 -10.574 78.729 1.00 95.25 350 MET A O 1
ATOM 2680 N N . SER A 1 351 ? -41.359 -11.403 79.355 1.00 94.50 351 SER A N 1
ATOM 2681 C CA . SER A 1 351 ? -41.822 -11.598 77.974 1.00 94.50 351 SER A CA 1
ATOM 2682 C C . SER A 1 351 ? -42.163 -10.282 77.264 1.00 94.50 351 SER A C 1
ATOM 2684 O O . SER A 1 351 ? -41.949 -10.191 76.057 1.00 94.50 351 SER A O 1
ATOM 2686 N N . TYR A 1 352 ? -42.672 -9.279 77.985 1.00 96.19 352 TYR A N 1
ATOM 2687 C CA . TYR A 1 352 ? -42.887 -7.928 77.468 1.00 96.19 352 TYR A CA 1
ATOM 2688 C C . TYR A 1 352 ? -41.552 -7.220 77.211 1.00 96.19 352 TYR A C 1
ATOM 2690 O O . TYR A 1 352 ? -41.315 -6.797 76.087 1.00 96.19 352 TYR A O 1
ATOM 2698 N N . ASP A 1 353 ? -40.654 -7.174 78.197 1.00 95.81 353 ASP A N 1
ATOM 2699 C CA . ASP A 1 353 ? -39.356 -6.487 78.125 1.00 95.81 353 ASP A CA 1
ATOM 2700 C C . ASP A 1 353 ? -38.495 -7.016 76.960 1.00 95.81 353 ASP A C 1
ATOM 2702 O O . ASP A 1 353 ? -37.859 -6.249 76.233 1.00 95.81 353 ASP A O 1
ATOM 2706 N N . ASN A 1 354 ? -38.505 -8.337 76.740 1.00 95.00 354 ASN A N 1
ATOM 2707 C CA . ASN A 1 354 ? -37.820 -8.973 75.611 1.00 95.00 354 ASN A CA 1
ATOM 2708 C C . ASN A 1 354 ? -38.463 -8.615 74.258 1.00 95.00 354 ASN A C 1
ATOM 2710 O O . ASN A 1 354 ? -37.740 -8.391 73.289 1.00 95.00 354 ASN A O 1
ATOM 2714 N N . ALA A 1 355 ? -39.797 -8.548 74.173 1.00 95.00 355 ALA A N 1
ATOM 2715 C CA . ALA A 1 355 ? -40.495 -8.174 72.941 1.00 95.00 355 ALA A CA 1
ATOM 2716 C C . ALA A 1 355 ? -40.339 -6.675 72.626 1.00 95.00 355 ALA A C 1
ATOM 2718 O O . ALA A 1 355 ? -40.061 -6.309 71.487 1.00 95.00 355 ALA A O 1
ATOM 2719 N N . GLU A 1 356 ? -40.427 -5.810 73.639 1.00 94.12 356 GLU A N 1
ATOM 2720 C CA . GLU A 1 356 ? -40.165 -4.374 73.530 1.00 94.12 356 GLU A CA 1
ATOM 2721 C C . GLU A 1 356 ? -38.718 -4.116 73.090 1.00 94.12 356 GLU A C 1
ATOM 2723 O O . GLU A 1 356 ? -38.486 -3.296 72.204 1.00 94.12 356 GLU A O 1
ATOM 2728 N N . THR A 1 357 ? -37.745 -4.863 73.621 1.00 94.81 357 THR A N 1
ATOM 2729 C CA . THR A 1 357 ? -36.348 -4.805 73.161 1.00 94.81 357 THR A CA 1
ATOM 2730 C C . THR A 1 357 ? -36.232 -5.248 71.699 1.00 94.81 357 THR A C 1
ATOM 2732 O O . THR A 1 357 ? -35.706 -4.497 70.886 1.00 94.81 357 THR A O 1
ATOM 2735 N N . ALA A 1 358 ? -36.807 -6.398 71.326 1.00 92.44 358 ALA A N 1
ATOM 2736 C CA . ALA A 1 358 ? -36.790 -6.892 69.946 1.00 92.44 358 ALA A CA 1
ATOM 2737 C C . ALA A 1 358 ? -37.491 -5.952 68.941 1.00 92.44 358 ALA A C 1
ATOM 2739 O O . ALA A 1 358 ? -37.101 -5.908 67.781 1.00 92.44 358 ALA A O 1
ATOM 2740 N N . TYR A 1 359 ? -38.499 -5.186 69.371 1.00 93.88 359 TYR A N 1
ATOM 2741 C CA . TYR A 1 359 ? -39.143 -4.147 68.558 1.00 93.88 359 TYR A CA 1
ATOM 2742 C C . TYR A 1 359 ? -38.306 -2.861 68.451 1.00 93.88 359 TYR A C 1
ATOM 2744 O O . TYR A 1 359 ? -38.342 -2.199 67.420 1.00 93.88 359 TYR A O 1
ATOM 2752 N N . ASN A 1 360 ? -37.533 -2.509 69.483 1.00 92.12 360 ASN A N 1
ATOM 2753 C CA . ASN A 1 360 ? -36.609 -1.369 69.443 1.00 92.12 360 ASN A CA 1
ATOM 2754 C C . ASN A 1 360 ? -35.298 -1.669 68.679 1.00 92.12 360 ASN A C 1
ATOM 2756 O O . ASN A 1 360 ? -34.544 -0.741 68.387 1.00 92.12 360 ASN A O 1
ATOM 2760 N N . GLU A 1 361 ? -35.018 -2.942 68.376 1.00 91.00 361 GLU A N 1
ATOM 2761 C CA . GLU A 1 361 ? -33.845 -3.412 67.620 1.00 91.00 361 GLU A CA 1
ATOM 2762 C C . GLU A 1 361 ? -34.160 -3.816 66.157 1.00 91.00 361 GLU A C 1
ATOM 2764 O O . GLU A 1 361 ? -33.243 -4.229 65.442 1.00 91.00 361 GLU A O 1
ATOM 2769 N N . ALA A 1 362 ? -35.420 -3.688 65.710 1.00 84.81 362 ALA A N 1
ATOM 2770 C CA . ALA A 1 362 ? -35.912 -4.054 64.369 1.00 84.81 362 ALA A CA 1
ATOM 2771 C C . ALA A 1 362 ? -36.073 -2.856 63.409 1.00 84.81 362 ALA A C 1
ATOM 2773 O O . ALA A 1 362 ? -35.846 -3.069 62.195 1.00 84.81 362 ALA A O 1
#